Protein AF-A0A817XX12-F1 (afdb_monomer)

pLDDT: mean 76.86, std 22.79, range [30.56, 98.06]

Secondary structure (DSSP, 8-state):
-HHHHHHHHHHHHHHHHHHHHHHHHHHHHHHHHHHHHHHHHHHHHHHHHHHHHHHHHHHHHHHHHHHHHHHHHHHHHHHHHHHHHHHHHHHHHHHHHHHHHHHHHHHHHHHHHHHHHHHHHHHHHHHHHHHHHHHHHHHHHHHHHHHHHHHHHHHHHHHHHHHHHHHHHHHHHHHHHHHTTSS---HHHHHHHHHHHHHHHHHHHHHHHHTT-S--GGGTSTT------------------------------------------------

Foldseek 3Di:
DPPVVVVVVVVVVVVVVVVVVVVVVVVVVVVVVVVVVVVVVVVVVVVVVVVVVVVVVVVVVVVVVVVVVVVVVVVVVVVVVVVVVVVVVVVVVVVVVVVVVVVVVVVVVVVVVVVVVVVVVVVVVVVVVVVVVVVVVVVVVVVVVVVVVVVVVVVVVVLVVVLVVLVVVLVVLVVCLVVVPPDDDDPVVNVVSVVVSVVSVVVSVVSCVVVVNDDDVVVVPPPDDDDDDDDDDDDDDDDDDDDDDDDDDDDDDDDDDDDDDDDDDDDDDDD

Solvent-accessible surface area (backbone atoms only — not comparable to full-atom values): 16104 Å² total; per-residue (Å²): 122,69,63,66,56,51,52,52,51,49,49,51,52,50,52,50,53,49,49,52,51,51,52,52,50,50,51,51,54,49,50,53,51,50,51,54,52,48,53,50,51,50,50,52,49,52,53,49,51,52,52,53,50,51,51,51,52,51,49,53,52,52,52,51,51,51,54,52,51,54,52,51,49,54,51,48,52,54,50,49,52,54,49,50,54,50,52,50,51,52,49,53,52,50,53,53,50,52,54,51,49,53,54,48,53,54,50,49,54,51,49,54,52,51,48,52,52,48,54,53,49,52,55,49,49,54,54,48,51,53,51,49,52,52,54,48,52,52,49,50,53,51,50,51,51,48,52,52,51,51,50,52,51,48,50,53,50,51,52,51,50,50,49,51,51,50,51,51,52,42,53,50,48,50,47,48,55,65,64,64,63,62,89,85,78,61,75,69,60,56,48,54,54,49,51,52,47,49,50,46,49,52,49,47,49,51,52,27,55,75,71,66,61,65,86,58,73,73,73,73,62,74,80,77,84,78,94,80,90,80,89,87,80,89,84,82,89,79,89,80,86,82,89,88,87,78,93,77,89,81,86,88,80,86,88,86,82,85,87,86,85,83,89,84,79,96,78,85,93,87,132

Sequence (271 aa):
MGTRVNDLSSEFRRVSKMQVVQTTRQIILENVRLNNQMALIENDYNEFEAKNGNIREEKKSKSLEYSLLDERERMMAKKNRKTYQLIEKLTDECTANEQFIASLDEKLSSFDYTQQLIDELEQLNEKTEIRLSQALEENESLRSSITQGEQTRSQYGHDMNKAKRVIGNTVQALKHVIQGSSETLDASRKIDIRLNAFQNILQLLNVATQLGIGPKLNDLAAKNEIKTKSVGVQTSISNRNPTPYHLQTDSSTLPRQSSTVEKHYSSLLSA

Radius of gyration: 80.1 Å; Cα contacts (8 Å, |Δi|>4): 18; chains: 1; bounding box: 157×60×224 Å

Structure (mmCIF, N/CA/C/O backbone):
data_AF-A0A817XX12-F1
#
_entry.id   AF-A0A817XX12-F1
#
loop_
_atom_site.group_PDB
_atom_site.id
_atom_site.type_symbol
_atom_site.label_atom_id
_atom_site.label_alt_id
_atom_site.label_comp_id
_atom_site.label_asym_id
_atom_site.label_entity_id
_atom_site.label_seq_id
_atom_site.pdbx_PDB_ins_code
_atom_site.Cartn_x
_atom_site.Cartn_y
_atom_site.Cartn_z
_atom_site.occupancy
_atom_site.B_iso_or_equiv
_atom_site.auth_seq_id
_atom_site.auth_comp_id
_atom_site.auth_asym_id
_atom_site.auth_atom_id
_atom_site.pdbx_PDB_model_num
ATOM 1 N N . MET A 1 1 ? -81.534 -20.711 110.613 1.00 51.88 1 MET A N 1
ATOM 2 C CA . MET A 1 1 ? -81.477 -19.998 109.312 1.00 51.88 1 MET A CA 1
ATOM 3 C C . MET A 1 1 ? -80.138 -19.280 109.072 1.00 51.88 1 MET A C 1
ATOM 5 O O . MET A 1 1 ? -79.749 -19.192 107.920 1.00 51.88 1 MET A O 1
ATOM 9 N N . GLY A 1 2 ? -79.398 -18.821 110.097 1.00 62.03 2 GLY A N 1
ATOM 10 C CA . GLY A 1 2 ? -78.139 -18.068 109.905 1.00 62.03 2 GLY A CA 1
ATOM 11 C C . GLY A 1 2 ? -76.886 -18.866 109.493 1.00 62.03 2 GLY A C 1
ATOM 12 O O . GLY A 1 2 ? -76.015 -18.308 108.837 1.00 62.03 2 GLY A O 1
ATOM 13 N N . THR A 1 3 ? -76.789 -20.163 109.807 1.00 66.50 3 THR A N 1
ATOM 14 C CA . THR A 1 3 ? -75.601 -20.986 109.481 1.00 66.50 3 THR A CA 1
ATOM 15 C C . THR A 1 3 ? -75.479 -21.275 107.984 1.00 66.50 3 THR A C 1
ATOM 17 O O . THR A 1 3 ? -74.441 -21.007 107.396 1.00 66.50 3 THR A O 1
ATOM 20 N N . ARG A 1 4 ? -76.583 -21.666 107.332 1.00 69.81 4 ARG A N 1
ATOM 21 C CA . ARG A 1 4 ? -76.640 -21.901 105.875 1.00 69.81 4 ARG A CA 1
ATOM 22 C C . ARG A 1 4 ? -76.254 -20.680 105.031 1.00 69.81 4 ARG A C 1
ATOM 24 O O . ARG A 1 4 ? -75.627 -20.839 103.993 1.00 69.81 4 ARG A O 1
ATOM 31 N N . VAL A 1 5 ? -76.632 -19.471 105.454 1.00 75.06 5 VAL A N 1
ATOM 32 C CA . VAL A 1 5 ? -76.307 -18.223 104.731 1.00 75.06 5 VAL A CA 1
ATOM 33 C C . VAL A 1 5 ? -74.828 -17.855 104.893 1.00 75.06 5 VAL A C 1
ATOM 35 O O . VAL A 1 5 ? -74.212 -17.340 103.958 1.00 75.06 5 VAL A O 1
ATOM 38 N N . ASN A 1 6 ? -74.245 -18.153 106.056 1.00 77.56 6 ASN A N 1
ATOM 39 C CA . ASN A 1 6 ? -72.822 -17.954 106.314 1.00 77.56 6 ASN A CA 1
ATOM 40 C C . ASN A 1 6 ? -71.963 -18.967 105.535 1.00 77.56 6 ASN A C 1
ATOM 42 O O . ASN A 1 6 ? -70.969 -18.578 104.924 1.00 77.56 6 ASN A O 1
ATOM 46 N N . ASP A 1 7 ? -72.400 -20.228 105.462 1.00 79.50 7 ASP A N 1
ATOM 47 C CA . ASP A 1 7 ? -71.756 -21.273 104.657 1.00 79.50 7 ASP A CA 1
ATOM 48 C C . ASP A 1 7 ? -71.779 -20.910 103.167 1.00 79.50 7 ASP A C 1
ATOM 50 O O . ASP A 1 7 ? -70.729 -20.920 102.522 1.00 79.50 7 ASP A O 1
ATOM 54 N N . LEU A 1 8 ? -72.938 -20.477 102.646 1.00 82.75 8 LEU A N 1
ATOM 55 C CA . LEU A 1 8 ? -73.087 -20.010 101.264 1.00 82.75 8 LEU A CA 1
ATOM 56 C C . LEU A 1 8 ? -72.206 -18.783 100.980 1.00 82.75 8 LEU A C 1
ATOM 58 O O . LEU A 1 8 ? -71.545 -18.717 99.949 1.00 82.75 8 LEU A O 1
ATOM 62 N N . SER A 1 9 ? -72.144 -17.823 101.908 1.00 85.75 9 SER A N 1
ATOM 63 C CA . SER A 1 9 ? -71.266 -16.650 101.782 1.00 85.75 9 SER A CA 1
ATOM 64 C C . SER A 1 9 ? -69.784 -17.030 101.803 1.00 85.75 9 SER A C 1
ATOM 66 O O . SER A 1 9 ? -68.976 -16.392 101.125 1.00 85.75 9 SER A O 1
ATOM 68 N N . SER A 1 10 ? -69.406 -18.064 102.560 1.00 84.12 10 SER A N 1
ATOM 69 C CA . SER A 1 10 ? -68.034 -18.578 102.592 1.00 84.12 10 SER A CA 1
ATOM 70 C C . SER A 1 10 ? -67.655 -19.276 101.279 1.00 84.12 10 SER A C 1
ATOM 72 O O . SER A 1 10 ? -66.574 -19.024 100.748 1.00 84.12 10 SER A O 1
ATOM 74 N N . GLU A 1 11 ? -68.576 -20.059 100.710 1.00 84.50 11 GLU A N 1
ATOM 75 C CA . GLU A 1 11 ? -68.465 -20.697 99.394 1.00 84.50 11 GLU A CA 1
ATOM 76 C C . GLU A 1 11 ? -68.338 -19.640 98.292 1.00 84.50 11 GLU A C 1
ATOM 78 O O . GLU A 1 11 ? -67.377 -19.666 97.528 1.00 84.50 11 GLU A O 1
ATOM 83 N N . PHE A 1 12 ? -69.202 -18.619 98.281 1.00 87.00 12 PHE A N 1
ATOM 84 C CA . PHE A 1 12 ? -69.107 -17.509 97.328 1.00 87.00 12 PHE A CA 1
ATOM 85 C C . PHE A 1 12 ? -67.785 -16.746 97.443 1.00 87.00 12 PHE A C 1
ATOM 87 O O . PHE A 1 12 ? -67.163 -16.445 96.425 1.00 87.00 12 PHE A O 1
ATOM 94 N N . ARG A 1 13 ? -67.306 -16.455 98.661 1.00 86.25 13 ARG A N 1
ATOM 95 C CA . ARG A 1 13 ? -65.993 -15.815 98.860 1.00 86.25 13 ARG A CA 1
ATOM 96 C C . ARG A 1 13 ? -64.853 -16.696 98.362 1.00 86.25 13 ARG A C 1
ATOM 98 O O . ARG A 1 13 ? -63.913 -16.185 97.757 1.00 86.25 13 ARG A O 1
ATOM 105 N N . ARG A 1 14 ? -64.929 -18.005 98.599 1.00 88.19 14 ARG A N 1
ATOM 106 C CA . ARG A 1 14 ? -63.926 -18.977 98.158 1.00 88.19 14 ARG A CA 1
ATOM 107 C C . ARG A 1 14 ? -63.906 -19.100 96.635 1.00 88.19 14 ARG A C 1
ATOM 109 O O . ARG A 1 14 ? -62.832 -18.981 96.053 1.00 88.19 14 ARG A O 1
ATOM 116 N N . VAL A 1 15 ? -65.063 -19.273 95.998 1.00 87.44 15 VAL A N 1
ATOM 117 C CA . VAL A 1 15 ? -65.208 -19.361 94.537 1.00 87.44 15 VAL A CA 1
ATOM 118 C C . VAL A 1 15 ? -64.794 -18.051 93.875 1.00 87.44 15 VAL A C 1
ATOM 120 O O . VAL A 1 15 ? -63.995 -18.078 92.947 1.00 87.44 15 VAL A O 1
ATOM 123 N N . SER A 1 16 ? -65.233 -16.901 94.396 1.00 90.81 16 SER A N 1
ATOM 124 C CA . SER A 1 16 ? -64.843 -15.585 93.877 1.00 90.81 16 SER A CA 1
ATOM 125 C C . SER A 1 16 ? -63.331 -15.365 93.971 1.00 90.81 16 SER A C 1
ATOM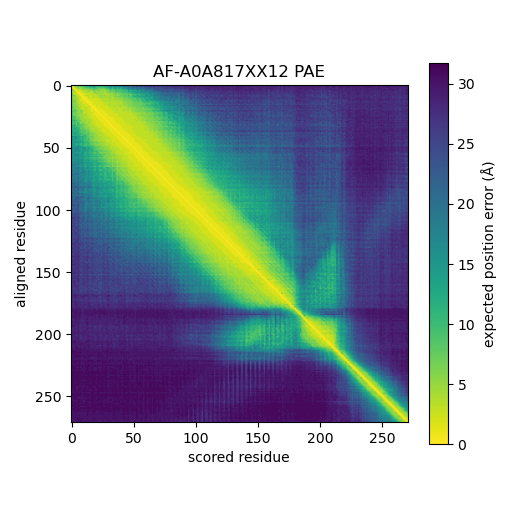 127 O O . SER A 1 16 ? -62.697 -15.012 92.979 1.00 90.81 16 SER A O 1
ATOM 129 N N . LYS A 1 17 ? -62.716 -15.663 95.124 1.00 91.00 17 LYS A N 1
ATOM 130 C CA . LYS A 1 17 ? -61.259 -15.568 95.295 1.00 91.00 17 LYS A CA 1
ATOM 131 C C . LYS A 1 17 ? -60.517 -16.518 94.352 1.00 91.00 17 LYS A C 1
ATOM 133 O O . LYS A 1 17 ? -59.511 -16.125 93.771 1.00 91.00 17 LYS A O 1
ATOM 138 N N . MET A 1 18 ? -61.014 -17.740 94.169 1.00 92.44 18 MET A N 1
ATOM 139 C CA . MET A 1 18 ? -60.419 -18.723 93.261 1.00 92.44 18 MET A CA 1
ATOM 140 C C . MET A 1 18 ? -60.537 -18.291 91.793 1.00 92.44 18 MET A C 1
ATOM 142 O O . MET A 1 18 ? -59.567 -18.401 91.050 1.00 92.44 18 MET A O 1
ATOM 146 N N . GLN A 1 19 ? -61.683 -17.738 91.395 1.00 92.62 19 GLN A N 1
ATOM 147 C CA . GLN A 1 19 ? -61.931 -17.241 90.045 1.00 92.62 19 GLN A CA 1
ATOM 148 C C . GLN A 1 19 ? -61.080 -16.007 89.737 1.00 92.62 19 GLN A C 1
ATOM 150 O O . GLN A 1 19 ? -60.470 -15.950 88.676 1.00 92.62 19 GLN A O 1
ATOM 155 N N . VAL A 1 20 ? -60.954 -15.062 90.677 1.00 92.00 20 VAL A N 1
ATOM 156 C CA . VAL A 1 20 ? -60.035 -13.921 90.536 1.00 92.00 20 VAL A CA 1
ATOM 157 C C . VAL A 1 20 ? -58.602 -14.419 90.359 1.00 92.00 20 VAL A C 1
ATOM 159 O O . VAL A 1 20 ? -57.944 -14.021 89.407 1.00 92.00 20 VAL A O 1
ATOM 162 N N . VAL A 1 21 ? -58.135 -15.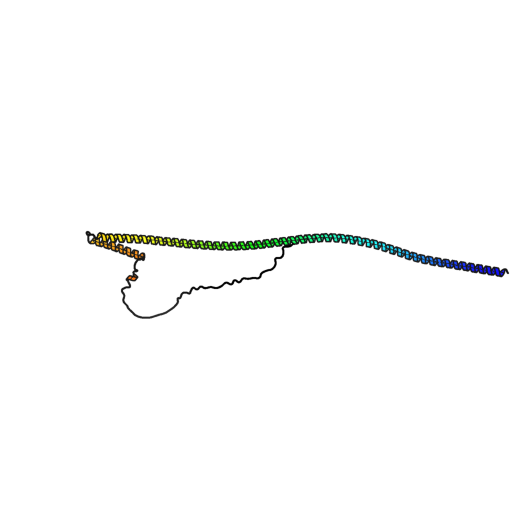350 91.199 1.00 93.69 21 VAL A N 1
ATOM 163 C CA . VAL A 1 21 ? -56.784 -15.926 91.072 1.00 93.69 21 VAL A CA 1
ATOM 164 C C . VAL A 1 21 ? -56.591 -16.631 89.725 1.00 93.69 21 VAL A C 1
ATOM 166 O O . VAL A 1 21 ? -55.547 -16.463 89.097 1.00 93.69 21 VAL A O 1
ATOM 169 N N . GLN A 1 22 ? -57.581 -17.394 89.258 1.00 93.31 22 GLN A N 1
ATOM 170 C CA . GLN A 1 22 ? -57.513 -18.103 87.981 1.00 93.31 22 GLN A CA 1
ATOM 171 C C . GLN A 1 22 ? -57.460 -17.132 86.795 1.00 93.31 22 GLN A C 1
ATOM 173 O O . GLN A 1 22 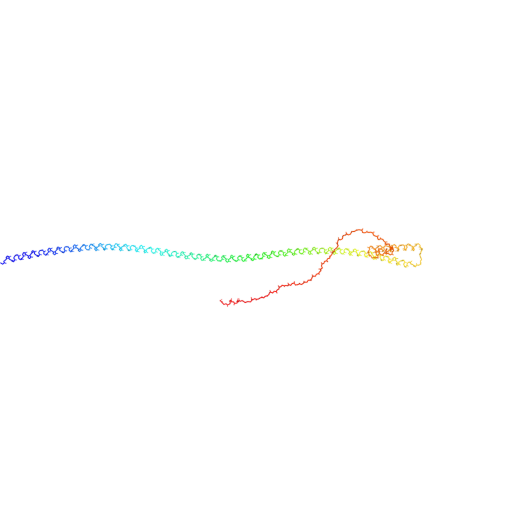? -56.581 -17.270 85.944 1.00 93.31 22 GLN A O 1
ATOM 178 N N . THR A 1 23 ? -58.326 -16.117 86.774 1.00 94.44 23 THR A N 1
ATOM 179 C CA . THR A 1 23 ? -58.331 -15.074 85.741 1.00 94.44 23 THR A CA 1
ATOM 180 C C . THR A 1 23 ? -57.034 -14.270 85.763 1.00 94.44 23 THR A C 1
ATOM 182 O O . THR A 1 23 ? -56.415 -14.086 84.720 1.00 94.44 23 THR A O 1
ATOM 185 N N . THR A 1 24 ? -56.552 -13.848 86.937 1.00 93.94 24 THR A N 1
ATOM 186 C CA . THR A 1 24 ? -55.273 -13.132 87.063 1.00 93.94 24 THR A CA 1
ATOM 187 C C . THR A 1 24 ? -54.109 -13.986 86.568 1.00 93.94 24 THR A C 1
ATOM 189 O O . THR A 1 24 ? -53.266 -13.494 85.823 1.00 93.94 24 THR A O 1
ATOM 192 N N . ARG A 1 25 ? -54.072 -15.279 86.914 1.00 95.44 25 ARG A N 1
ATOM 193 C CA . ARG A 1 25 ? -53.046 -16.202 86.411 1.00 95.44 25 ARG A CA 1
ATOM 194 C C . ARG A 1 25 ? -53.098 -16.319 84.889 1.00 95.44 25 ARG A C 1
ATOM 196 O O . ARG A 1 25 ? -52.049 -16.297 84.253 1.00 95.44 25 ARG A O 1
ATOM 203 N N . GLN A 1 26 ? -54.291 -16.436 84.313 1.00 95.38 26 GLN A N 1
ATOM 204 C CA . GLN A 1 26 ? -54.468 -16.528 82.867 1.00 95.38 26 GLN A CA 1
ATOM 205 C C . GLN A 1 26 ? -54.015 -15.244 82.162 1.00 95.38 26 GLN A C 1
ATOM 207 O O . GLN A 1 26 ? -53.265 -15.333 81.197 1.00 95.38 26 GLN A O 1
ATOM 212 N N . ILE A 1 27 ? -54.360 -14.071 82.701 1.00 95.38 27 ILE A N 1
ATOM 213 C CA . ILE A 1 27 ? -53.897 -12.770 82.195 1.00 95.38 27 ILE A CA 1
ATOM 214 C C . ILE A 1 27 ? -52.369 -12.671 82.254 1.00 95.38 27 ILE A C 1
ATOM 216 O O . ILE A 1 27 ? -51.750 -12.199 81.305 1.00 95.38 27 ILE A O 1
ATOM 220 N N . ILE A 1 28 ? -51.731 -13.119 83.340 1.00 95.25 28 ILE A N 1
ATOM 221 C CA . ILE A 1 28 ? -50.263 -13.112 83.445 1.00 95.25 28 ILE A CA 1
ATOM 222 C C . ILE A 1 28 ? -49.648 -14.022 82.378 1.00 95.25 28 ILE A C 1
ATOM 224 O O . ILE A 1 28 ? -48.737 -13.600 81.673 1.00 95.25 28 ILE A O 1
ATOM 228 N N . LEU A 1 29 ? -50.151 -15.250 82.227 1.00 96.06 29 LEU A N 1
ATOM 229 C CA . LEU A 1 29 ? -49.648 -16.191 81.222 1.00 96.06 29 LEU A CA 1
ATOM 230 C C . LEU A 1 29 ? -49.845 -15.670 79.796 1.00 96.06 29 LEU A C 1
ATOM 232 O O . LEU A 1 29 ? -48.959 -15.824 78.958 1.00 96.06 29 LEU A O 1
ATOM 236 N N . GLU A 1 30 ? -50.981 -15.034 79.522 1.00 96.06 30 GLU A N 1
ATOM 237 C CA . GLU A 1 30 ? -51.257 -14.422 78.228 1.00 96.06 30 GLU A CA 1
ATOM 238 C C . GLU A 1 30 ? -50.328 -13.237 77.955 1.00 96.06 30 GLU A C 1
ATOM 240 O O . GLU A 1 30 ? -49.752 -13.172 76.874 1.00 96.06 30 GLU A O 1
ATOM 245 N N . ASN A 1 31 ? -50.087 -12.364 78.937 1.00 96.44 31 ASN A N 1
ATOM 246 C CA . ASN A 1 31 ? -49.111 -11.280 78.803 1.00 96.44 31 ASN A CA 1
ATOM 247 C C . ASN A 1 31 ? -47.691 -11.809 78.576 1.00 96.44 31 ASN A C 1
ATOM 249 O O . ASN A 1 31 ? -46.968 -11.280 77.739 1.00 96.44 31 ASN A O 1
ATOM 253 N N . VAL A 1 32 ? -47.296 -12.887 79.261 1.00 96.38 32 VAL A N 1
ATOM 254 C CA . VAL A 1 32 ? -46.006 -13.550 79.008 1.00 96.38 32 VAL A CA 1
ATOM 255 C C . VAL A 1 32 ? -45.952 -14.097 77.578 1.00 96.38 32 VAL A C 1
ATOM 257 O O . VAL A 1 32 ? -44.956 -13.899 76.884 1.00 96.38 32 VAL A O 1
ATOM 260 N N . ARG A 1 33 ? -47.028 -14.732 77.094 1.00 96.81 33 ARG A N 1
ATOM 261 C CA . ARG A 1 33 ? -47.121 -15.222 75.710 1.00 96.81 33 ARG A CA 1
ATOM 262 C C . ARG A 1 33 ? -47.013 -14.080 74.697 1.00 96.81 33 ARG A C 1
ATOM 264 O O . ARG A 1 33 ? -46.282 -14.221 73.721 1.00 96.81 33 ARG A O 1
ATOM 271 N N . LEU A 1 34 ? -47.723 -12.976 74.921 1.00 96.31 34 LEU A N 1
ATOM 272 C CA . LEU A 1 34 ? -47.700 -11.800 74.050 1.00 96.31 34 LEU A CA 1
ATOM 273 C C . LEU A 1 34 ? -46.318 -11.145 74.033 1.00 96.31 34 LEU A C 1
ATOM 275 O O . LEU A 1 34 ? -45.815 -10.857 72.954 1.00 96.31 34 LEU A O 1
ATOM 279 N N . ASN A 1 35 ? -45.664 -10.998 75.187 1.00 96.12 35 ASN A N 1
ATOM 280 C CA . ASN A 1 35 ? -44.299 -10.476 75.259 1.00 96.12 35 ASN A CA 1
ATOM 281 C C . ASN A 1 35 ? -43.307 -11.361 74.499 1.00 96.12 35 ASN A C 1
ATOM 283 O O . ASN A 1 35 ? -42.481 -10.844 73.754 1.00 96.12 35 ASN A O 1
ATOM 287 N N . ASN A 1 36 ? -43.421 -12.687 74.616 1.00 96.06 36 ASN A N 1
ATOM 288 C CA . ASN A 1 36 ? -42.573 -13.605 73.854 1.00 96.06 36 ASN A CA 1
ATOM 289 C C . ASN A 1 36 ? -42.821 -13.494 72.342 1.00 96.06 36 ASN A C 1
ATOM 291 O O . ASN A 1 36 ? -41.874 -13.526 71.562 1.00 96.06 36 ASN A O 1
ATOM 295 N N . GLN A 1 37 ? -44.081 -13.348 71.914 1.00 96.31 37 GLN A N 1
ATOM 296 C CA . GLN A 1 37 ? -44.403 -13.123 70.500 1.00 96.31 37 GLN A CA 1
ATOM 297 C C . GLN A 1 37 ? -43.872 -11.780 69.999 1.00 96.31 37 GLN A C 1
ATOM 299 O O . GLN A 1 37 ? -43.341 -11.713 68.896 1.00 96.31 37 GLN A O 1
ATOM 304 N N . MET A 1 38 ? -43.976 -10.728 70.807 1.00 96.50 38 MET A N 1
ATOM 305 C CA . MET A 1 38 ? -43.477 -9.403 70.456 1.00 96.50 38 MET A CA 1
ATOM 306 C C . MET A 1 38 ? -41.951 -9.395 70.337 1.00 96.50 38 MET A C 1
ATOM 308 O O . MET A 1 38 ? -41.438 -8.838 69.376 1.00 96.50 38 MET A O 1
ATOM 312 N N . ALA A 1 39 ? -41.242 -10.103 71.222 1.00 96.06 39 ALA A N 1
ATOM 313 C CA . ALA A 1 39 ? -39.794 -10.282 71.127 1.00 96.06 39 ALA A CA 1
ATOM 314 C C . ALA A 1 39 ? -39.369 -11.045 69.856 1.00 96.06 39 ALA A C 1
ATOM 316 O O . ALA A 1 39 ? -38.363 -10.701 69.242 1.00 96.06 39 ALA A O 1
ATOM 317 N N . LEU A 1 40 ? -40.137 -12.059 69.431 1.00 96.88 40 LEU A N 1
ATOM 318 C CA . LEU A 1 40 ? -39.886 -12.758 68.162 1.00 96.88 40 LEU A CA 1
ATOM 319 C C . LEU A 1 40 ? -40.090 -11.832 66.958 1.00 96.88 40 LEU A C 1
ATOM 321 O O . LEU A 1 40 ? -39.230 -11.773 66.087 1.00 96.88 40 LEU A O 1
ATOM 325 N N . ILE A 1 41 ? -41.187 -11.070 66.938 1.00 96.25 41 ILE A N 1
ATOM 326 C CA . ILE A 1 41 ? -41.472 -10.103 65.867 1.00 96.25 41 ILE A CA 1
ATOM 327 C C . ILE A 1 41 ? -40.405 -9.004 65.821 1.00 96.25 41 ILE A C 1
ATOM 329 O O . ILE A 1 41 ? -39.987 -8.603 64.740 1.00 96.25 41 ILE A O 1
ATOM 333 N N . GLU A 1 42 ? -39.950 -8.519 66.976 1.00 96.56 42 GLU A N 1
ATOM 334 C CA . GLU A 1 42 ? -3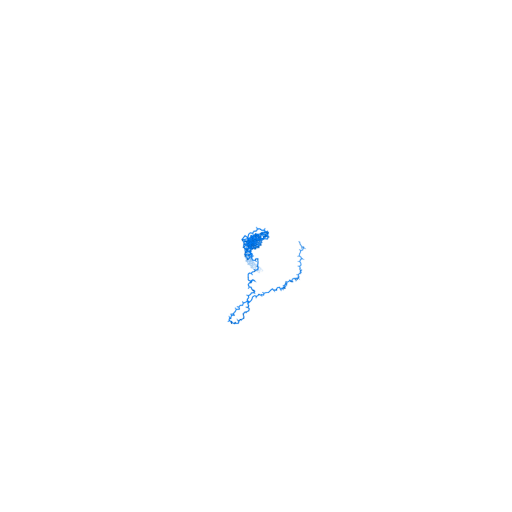8.870 -7.535 67.068 1.00 96.56 42 GLU A CA 1
ATOM 335 C C . GLU A 1 42 ? -37.558 -8.096 66.503 1.00 96.56 42 GLU A C 1
ATOM 337 O O . GLU A 1 42 ? -36.871 -7.413 65.745 1.00 96.56 42 GLU A O 1
ATOM 342 N N . ASN A 1 43 ? -37.238 -9.359 66.795 1.00 96.31 43 ASN A N 1
ATOM 343 C CA . ASN A 1 43 ? -36.069 -10.020 66.222 1.00 96.31 43 ASN A CA 1
ATOM 344 C C . ASN A 1 43 ? -36.172 -10.161 64.692 1.00 96.31 43 ASN A C 1
ATOM 346 O O . ASN A 1 43 ? -35.225 -9.819 63.984 1.00 96.31 43 ASN A O 1
ATOM 350 N N . ASP A 1 44 ? -37.329 -10.587 64.176 1.00 96.88 44 ASP A N 1
ATOM 351 C CA . ASP A 1 44 ? -37.583 -10.687 62.732 1.00 96.88 44 ASP A CA 1
ATOM 352 C C . ASP A 1 44 ? -37.499 -9.312 62.046 1.00 96.88 44 ASP A C 1
ATOM 354 O O . ASP A 1 44 ? -36.944 -9.183 60.950 1.00 96.88 44 ASP A O 1
ATOM 358 N N . TYR A 1 45 ? -38.016 -8.264 62.696 1.00 97.06 45 TYR A N 1
ATOM 359 C CA . TYR A 1 45 ? -37.937 -6.888 62.208 1.00 97.06 45 TYR A CA 1
ATOM 360 C C . TYR A 1 45 ? -36.487 -6.395 62.143 1.00 97.06 45 TYR A C 1
ATOM 362 O O . TYR A 1 45 ? -36.077 -5.848 61.119 1.00 97.06 45 TYR A O 1
ATOM 370 N N . ASN A 1 46 ? -35.691 -6.645 63.185 1.00 96.38 46 ASN A N 1
ATOM 371 C CA . ASN A 1 46 ? -34.279 -6.267 63.223 1.00 96.38 46 ASN A CA 1
ATOM 372 C C . ASN A 1 46 ? -33.464 -7.004 62.146 1.00 96.38 46 ASN A C 1
ATOM 374 O O . ASN A 1 46 ? -32.630 -6.397 61.471 1.00 96.38 46 ASN A O 1
ATOM 378 N N . GLU A 1 47 ? -33.723 -8.298 61.929 1.00 96.62 47 GLU A N 1
ATOM 379 C CA . GLU A 1 47 ? -33.087 -9.057 60.847 1.00 96.62 47 GLU A CA 1
ATOM 380 C C . GLU A 1 47 ? -33.489 -8.507 59.470 1.00 96.62 47 GLU A C 1
ATOM 382 O O . GLU A 1 47 ? -32.647 -8.362 58.576 1.00 96.62 47 GLU A O 1
ATOM 387 N N . PHE A 1 48 ? -34.768 -8.170 59.288 1.00 97.00 48 PHE A N 1
ATOM 388 C CA . PHE A 1 48 ? -35.255 -7.561 58.056 1.00 97.00 48 PHE A CA 1
ATOM 389 C C . PHE A 1 48 ? -34.608 -6.196 57.802 1.00 97.00 48 PHE A C 1
ATOM 391 O O . PHE A 1 48 ? -34.169 -5.933 56.681 1.00 97.00 48 PHE A O 1
ATOM 398 N N . GLU A 1 49 ? -34.496 -5.342 58.820 1.00 96.94 49 GLU A N 1
ATOM 399 C CA . GLU A 1 49 ? -33.842 -4.038 58.716 1.00 96.94 49 GLU A CA 1
ATOM 400 C C . GLU A 1 49 ? -32.362 -4.184 58.339 1.00 96.94 49 GLU A C 1
ATOM 402 O O . GLU A 1 49 ? -31.902 -3.526 57.400 1.00 96.94 49 GLU A O 1
ATOM 407 N N . ALA A 1 50 ? -31.643 -5.115 58.974 1.00 96.62 50 ALA A N 1
ATOM 408 C CA . ALA A 1 50 ? -30.253 -5.419 58.643 1.00 96.62 50 ALA A CA 1
ATOM 409 C C . ALA A 1 50 ? -30.097 -5.904 57.190 1.00 96.62 50 ALA A C 1
ATOM 411 O O . ALA A 1 50 ? -29.248 -5.400 56.448 1.00 96.62 50 ALA A O 1
ATOM 412 N N . LYS A 1 51 ? -30.957 -6.827 56.733 1.00 96.88 51 LYS A N 1
ATOM 413 C CA . LYS A 1 51 ? -30.973 -7.287 55.331 1.00 96.88 51 LYS A CA 1
ATOM 414 C C . LYS A 1 51 ? -31.241 -6.137 54.364 1.00 96.88 51 LYS A C 1
ATOM 416 O O . LYS A 1 51 ? -30.581 -6.031 53.332 1.00 96.88 51 LYS A O 1
ATOM 421 N N . ASN A 1 52 ? -32.183 -5.259 54.690 1.00 96.81 52 ASN A N 1
ATOM 422 C CA . ASN A 1 52 ? -32.531 -4.118 53.850 1.00 96.81 52 ASN A CA 1
ATOM 423 C C . ASN A 1 52 ? -31.386 -3.087 53.792 1.00 96.81 52 ASN A C 1
ATOM 425 O O . ASN A 1 52 ? -31.130 -2.501 52.738 1.00 96.81 52 ASN A O 1
ATOM 429 N N . GLY A 1 53 ? -30.659 -2.909 54.901 1.00 96.88 53 GLY A N 1
ATOM 430 C CA . GLY A 1 53 ? -29.409 -2.149 54.962 1.00 96.88 53 GLY A CA 1
ATOM 431 C C . GLY A 1 53 ? -28.358 -2.698 53.996 1.00 96.88 53 GLY A C 1
ATOM 432 O O . GLY A 1 53 ? -27.906 -1.969 53.111 1.00 96.88 53 GLY A O 1
ATOM 433 N N . ASN A 1 54 ? -28.070 -3.999 54.079 1.00 97.06 54 ASN A N 1
ATOM 434 C CA . ASN A 1 54 ? -27.113 -4.673 53.194 1.00 97.06 54 ASN A CA 1
ATOM 435 C C . ASN A 1 54 ? -27.499 -4.539 51.713 1.00 97.06 54 ASN A C 1
ATOM 437 O O . ASN A 1 54 ? -26.662 -4.198 50.881 1.00 97.06 54 ASN A O 1
ATOM 441 N N . ILE A 1 55 ? -28.780 -4.723 51.375 1.00 97.56 55 ILE A N 1
ATOM 442 C CA . ILE A 1 55 ? -29.273 -4.574 49.995 1.00 97.56 55 ILE A CA 1
ATOM 443 C C . ILE A 1 55 ? -29.077 -3.138 49.488 1.00 97.56 55 ILE A C 1
ATOM 445 O O . ILE A 1 55 ? -28.729 -2.925 48.324 1.00 97.56 55 ILE A O 1
ATOM 449 N N . ARG A 1 56 ? -29.291 -2.122 50.336 1.00 97.50 56 ARG A N 1
ATOM 450 C CA . ARG A 1 56 ? -29.058 -0.720 49.956 1.00 97.50 56 ARG A CA 1
ATOM 451 C C . ARG A 1 56 ? -27.583 -0.441 49.696 1.00 97.50 56 ARG A C 1
ATOM 453 O O . ARG A 1 56 ? -27.279 0.285 48.750 1.00 97.50 56 ARG A O 1
ATOM 460 N N . GLU A 1 57 ? -26.686 -0.983 50.509 1.00 97.12 57 GLU A N 1
ATOM 461 C CA . GLU A 1 57 ? -25.242 -0.845 50.303 1.00 97.12 57 GLU A CA 1
ATOM 462 C C . GLU A 1 57 ? -24.781 -1.564 49.037 1.00 97.12 57 GLU A C 1
ATOM 464 O O . GLU A 1 57 ? -24.100 -0.960 48.207 1.00 97.12 57 GLU A O 1
ATOM 469 N N . GLU A 1 58 ? -25.240 -2.796 48.818 1.00 97.56 58 GLU A N 1
ATOM 470 C CA . GLU A 1 58 ? -24.948 -3.556 47.604 1.00 97.56 58 GLU A CA 1
ATOM 471 C C . GLU A 1 58 ? -25.454 -2.820 46.356 1.00 97.56 58 GLU A C 1
ATOM 473 O O . GLU A 1 58 ? -24.735 -2.689 45.365 1.00 97.56 58 GLU A O 1
ATOM 478 N N . LYS A 1 59 ? -26.664 -2.249 46.413 1.00 97.19 59 LYS A N 1
ATOM 479 C CA . LYS A 1 59 ? -27.213 -1.436 45.323 1.00 97.19 59 LYS A CA 1
ATOM 480 C C . LYS A 1 59 ? -26.357 -0.202 45.043 1.00 97.19 59 LYS A C 1
ATOM 482 O O . LYS A 1 59 ? -26.132 0.118 43.878 1.00 97.19 59 LYS A O 1
ATOM 487 N N . LYS A 1 60 ? -25.883 0.498 46.080 1.00 97.38 60 LYS A N 1
ATOM 488 C CA . LYS A 1 60 ? -24.980 1.651 45.913 1.00 97.38 60 LYS A CA 1
ATOM 489 C C . LYS A 1 60 ? -23.652 1.225 45.288 1.00 97.38 60 LYS A C 1
ATOM 491 O O . LYS A 1 60 ? -23.190 1.889 44.365 1.00 97.38 60 LYS A O 1
ATOM 496 N N . SER A 1 61 ? -23.082 0.113 45.750 1.00 97.50 61 SER A N 1
ATOM 497 C CA . SER A 1 61 ? -21.836 -0.446 45.221 1.00 97.50 61 SER A CA 1
ATOM 498 C C . SER A 1 61 ? -21.968 -0.812 43.738 1.00 97.50 61 SER A C 1
ATOM 500 O O . SER A 1 61 ? -21.222 -0.289 42.912 1.00 97.50 61 SER A O 1
ATOM 502 N N . LYS A 1 62 ? -22.996 -1.586 43.370 1.00 96.56 62 LYS A N 1
ATOM 503 C CA . LYS A 1 62 ? -23.276 -1.948 41.970 1.00 96.56 62 LYS A CA 1
ATOM 504 C C . LYS A 1 62 ? -23.578 -0.733 41.097 1.00 96.56 62 LYS A C 1
ATOM 506 O O . LYS A 1 62 ? -23.138 -0.666 39.957 1.00 96.56 62 LYS A O 1
ATOM 511 N N . SER A 1 63 ? -24.303 0.257 41.620 1.00 97.69 63 SER A N 1
ATOM 512 C CA . SER A 1 63 ? -24.570 1.500 40.885 1.00 97.69 63 SER A CA 1
ATOM 513 C C . SER A 1 63 ? -23.286 2.263 40.554 1.00 97.69 63 SER A C 1
ATOM 515 O O . SER A 1 63 ? -23.196 2.854 39.479 1.00 97.69 63 SER A O 1
ATOM 517 N N . LEU A 1 64 ? -22.309 2.269 41.464 1.00 97.50 64 LEU A N 1
ATOM 518 C CA . LEU A 1 64 ? -21.006 2.877 41.215 1.00 97.50 64 LEU A CA 1
ATOM 519 C C . LEU A 1 64 ? -20.218 2.081 40.169 1.00 97.50 64 LEU A C 1
ATOM 521 O O . LEU A 1 64 ? -19.645 2.676 39.260 1.00 97.50 64 LEU A O 1
ATOM 525 N N . GLU A 1 65 ? -20.229 0.751 40.266 1.00 97.75 65 GLU A N 1
ATOM 526 C CA . GLU A 1 65 ? -19.581 -0.135 39.296 1.00 97.75 65 GLU A CA 1
ATOM 527 C C . GLU A 1 65 ? -20.122 0.082 37.877 1.00 97.75 65 GLU A C 1
ATOM 529 O O . GLU A 1 65 ? -19.336 0.299 36.954 1.00 97.75 65 GLU A O 1
ATOM 534 N N . TYR A 1 66 ? -21.448 0.136 37.707 1.00 97.94 66 TYR A N 1
ATOM 535 C CA . TYR A 1 66 ? -22.062 0.436 36.411 1.00 97.94 66 TYR A CA 1
ATOM 536 C C . TYR A 1 66 ? -21.653 1.810 35.879 1.00 97.94 66 TYR A C 1
ATOM 538 O O . TYR A 1 66 ? -21.300 1.932 34.711 1.00 97.94 66 TYR A O 1
ATOM 546 N N . SER A 1 67 ? -21.614 2.838 36.732 1.00 97.81 67 SER A N 1
ATOM 547 C CA . SER A 1 67 ? -21.179 4.173 36.307 1.00 97.81 67 SER A CA 1
ATOM 548 C C . SER A 1 67 ? -19.721 4.198 35.835 1.00 97.81 67 SER A C 1
ATOM 550 O O . SER A 1 67 ? -19.394 4.934 34.904 1.00 97.81 67 SER A O 1
ATOM 552 N N . LEU A 1 68 ? -18.835 3.434 36.479 1.00 97.62 68 LEU A N 1
ATOM 553 C CA . LEU A 1 68 ? -17.434 3.322 36.068 1.00 97.62 68 LEU A CA 1
ATOM 554 C C . LEU A 1 68 ? -17.294 2.540 34.758 1.00 97.62 68 LEU A C 1
ATOM 556 O O . LEU A 1 68 ? -16.469 2.897 33.913 1.00 97.62 68 LEU A O 1
ATOM 560 N N . LEU A 1 69 ? -18.098 1.490 34.585 1.00 97.94 69 LEU A N 1
ATOM 561 C CA . LEU A 1 69 ? -18.116 0.684 33.370 1.00 97.94 69 LEU A CA 1
ATOM 562 C C . LEU A 1 69 ? -18.594 1.506 32.165 1.00 97.94 69 LEU A C 1
ATOM 564 O O . LEU A 1 69 ? -17.918 1.503 31.137 1.00 97.94 69 LEU A O 1
ATOM 568 N N . ASP A 1 70 ? -19.667 2.281 32.326 1.00 97.44 70 ASP A N 1
ATOM 569 C CA . ASP A 1 70 ? -20.194 3.186 31.298 1.00 97.44 70 ASP A CA 1
ATOM 570 C C . ASP A 1 70 ? -19.147 4.217 30.856 1.00 97.44 70 ASP A C 1
ATOM 572 O O . ASP A 1 70 ? -18.960 4.469 29.662 1.00 97.44 70 ASP A O 1
ATOM 576 N N . GLU A 1 71 ? -18.426 4.822 31.804 1.00 97.75 71 GLU A N 1
ATOM 577 C CA . GLU A 1 71 ? -17.393 5.803 31.463 1.00 97.75 71 GLU A CA 1
ATOM 578 C C . GLU A 1 71 ? -16.210 5.144 30.744 1.00 97.75 71 GLU A C 1
ATOM 580 O O . GLU A 1 71 ? -15.693 5.678 29.756 1.00 97.75 71 GLU A O 1
ATOM 585 N N . ARG A 1 72 ? -15.815 3.939 31.170 1.00 97.44 72 ARG A N 1
ATOM 586 C CA . ARG A 1 72 ? -14.789 3.155 30.477 1.00 97.44 72 ARG A CA 1
ATOM 587 C C . ARG A 1 72 ? -15.216 2.816 29.051 1.00 97.44 72 ARG A C 1
ATOM 589 O O . ARG A 1 72 ? -14.402 2.958 28.137 1.00 97.44 72 ARG A O 1
ATOM 596 N N . GLU A 1 73 ? -16.461 2.400 28.844 1.00 97.25 73 GLU A N 1
ATOM 597 C CA . GLU A 1 73 ? -16.997 2.102 27.517 1.00 97.25 73 GLU A CA 1
ATOM 598 C C . GLU A 1 73 ? -16.973 3.346 26.624 1.00 97.25 73 GLU A C 1
ATOM 600 O O . GLU A 1 73 ? -16.451 3.300 25.508 1.00 97.25 73 GLU A O 1
ATOM 605 N N . ARG A 1 74 ? -17.417 4.500 27.137 1.00 97.75 74 ARG A N 1
ATOM 606 C CA . ARG A 1 74 ? -17.358 5.777 26.406 1.00 97.75 74 ARG A CA 1
ATOM 607 C C . ARG A 1 74 ? -15.934 6.167 26.031 1.00 97.75 74 ARG A C 1
ATOM 609 O O . ARG A 1 74 ? -15.698 6.625 24.908 1.00 97.75 74 ARG A O 1
ATOM 616 N N . MET A 1 75 ? -14.972 5.999 26.938 1.00 97.06 75 MET A N 1
ATOM 617 C CA . MET A 1 75 ? -13.562 6.261 26.644 1.00 97.06 75 MET A CA 1
ATOM 618 C C . MET A 1 75 ? -13.019 5.315 25.568 1.00 97.06 75 MET A C 1
ATOM 620 O O . MET A 1 75 ? -12.349 5.770 24.637 1.00 97.06 75 MET A O 1
ATOM 624 N N . MET A 1 76 ? -13.341 4.023 25.652 1.00 97.12 76 MET A N 1
ATOM 625 C CA . MET A 1 76 ? -12.938 3.028 24.656 1.00 97.12 76 MET A CA 1
ATOM 626 C C . MET A 1 76 ? -13.563 3.310 23.290 1.00 97.12 76 MET A C 1
ATOM 628 O O . MET A 1 76 ? -12.850 3.300 22.291 1.00 97.12 76 MET A O 1
ATOM 632 N N . ALA A 1 77 ? -14.846 3.663 23.231 1.00 97.62 77 ALA A N 1
ATOM 633 C CA . ALA A 1 77 ? -15.520 4.048 21.994 1.00 97.62 77 ALA A CA 1
ATOM 634 C C . ALA A 1 77 ? -14.866 5.284 21.350 1.00 97.62 77 ALA A C 1
ATOM 636 O O . ALA A 1 77 ? -14.595 5.293 20.147 1.00 97.62 77 ALA A O 1
ATOM 637 N N . LYS A 1 78 ? -14.529 6.309 22.148 1.00 97.50 78 LYS A N 1
ATOM 638 C CA . LYS A 1 78 ? -13.790 7.492 21.671 1.00 97.50 78 LYS A CA 1
ATOM 639 C C . LYS A 1 78 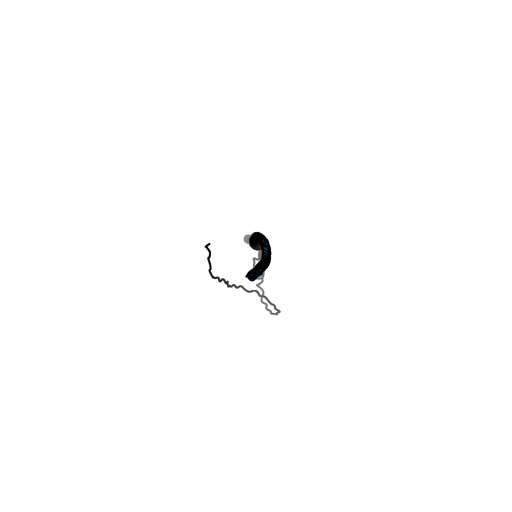? -12.404 7.125 21.139 1.00 97.50 78 LYS A C 1
ATOM 641 O O . LYS A 1 78 ? -12.007 7.640 20.094 1.00 97.50 78 LYS A O 1
ATOM 646 N N . LYS A 1 79 ? -11.665 6.257 21.840 1.00 97.62 79 LYS A N 1
ATOM 647 C CA . LYS A 1 79 ? -10.342 5.789 21.403 1.00 97.62 79 LYS A CA 1
ATOM 648 C C . LYS A 1 79 ? -10.449 5.005 20.098 1.00 97.62 79 LYS A C 1
ATOM 650 O O . LYS A 1 79 ? -9.755 5.347 19.148 1.00 97.62 79 LYS A O 1
ATOM 655 N N . ASN A 1 80 ? -11.364 4.042 20.028 1.00 97.56 80 ASN A N 1
ATOM 656 C CA . ASN A 1 80 ? -11.601 3.237 18.834 1.00 97.56 80 ASN A CA 1
ATOM 657 C C . ASN A 1 80 ? -11.950 4.120 17.640 1.00 97.56 80 ASN A C 1
ATOM 659 O O . ASN A 1 80 ? -11.349 3.963 16.586 1.00 97.56 80 ASN A O 1
ATOM 663 N N . ARG A 1 81 ? -12.834 5.113 17.805 1.00 97.44 81 ARG A N 1
ATOM 664 C CA . ARG A 1 81 ? -13.164 6.061 16.732 1.00 97.44 81 ARG A CA 1
ATOM 665 C C . ARG A 1 81 ? -11.931 6.805 16.210 1.00 97.44 81 ARG A C 1
ATOM 667 O O . ARG A 1 81 ? -11.767 6.917 15.001 1.00 97.44 81 ARG A O 1
ATOM 674 N N . LYS A 1 82 ? -11.059 7.293 17.099 1.00 96.38 82 LYS A N 1
ATOM 675 C CA . LYS A 1 82 ? -9.804 7.954 16.695 1.00 96.38 82 LYS A CA 1
ATOM 676 C C . LYS A 1 82 ? -8.866 6.993 15.967 1.00 96.38 82 LYS A C 1
ATOM 678 O O . LYS A 1 82 ? -8.254 7.378 14.980 1.00 96.38 82 LYS A O 1
ATOM 683 N N . THR A 1 83 ? -8.760 5.754 16.441 1.00 97.31 83 THR A N 1
ATOM 684 C CA . THR A 1 83 ? -7.943 4.721 15.796 1.00 97.31 83 THR A CA 1
ATOM 685 C C . THR A 1 83 ? -8.482 4.364 14.413 1.00 97.31 83 THR A C 1
ATOM 687 O O . THR A 1 83 ? -7.696 4.296 13.481 1.00 97.31 83 THR A O 1
ATOM 690 N N . TYR A 1 84 ? -9.799 4.224 14.242 1.00 97.62 84 TYR A N 1
ATOM 691 C CA . TYR A 1 84 ? -10.406 3.998 12.928 1.00 97.62 84 TYR A CA 1
ATOM 692 C C . TYR A 1 84 ? -10.125 5.145 11.958 1.00 97.62 84 TYR A C 1
ATOM 694 O O . TYR A 1 84 ? -9.711 4.887 10.838 1.00 97.62 84 TYR A O 1
ATOM 702 N N . GLN A 1 85 ? -10.256 6.398 12.401 1.00 97.81 85 GLN A N 1
ATOM 703 C CA . GLN A 1 85 ? -9.909 7.561 11.573 1.00 97.81 85 GLN A CA 1
ATOM 704 C C . GLN A 1 85 ? -8.428 7.582 11.178 1.00 97.81 85 GLN A C 1
ATOM 706 O O . GLN A 1 85 ? -8.081 8.040 10.095 1.00 97.81 85 GLN A O 1
ATOM 711 N N . LEU A 1 86 ? -7.540 7.119 12.061 1.00 97.88 86 LEU A N 1
ATOM 712 C CA . LEU A 1 86 ? -6.123 6.989 11.735 1.00 97.88 86 LEU A CA 1
ATOM 713 C C . LEU A 1 86 ? -5.888 5.880 10.704 1.00 97.88 86 LEU A C 1
ATOM 715 O O . LEU A 1 86 ? -5.125 6.089 9.770 1.00 97.88 86 LEU A O 1
ATOM 719 N N . ILE A 1 87 ? -6.546 4.729 10.860 1.00 97.88 87 ILE A N 1
ATOM 720 C CA . ILE A 1 87 ? -6.467 3.619 9.902 1.00 97.88 87 ILE A CA 1
ATOM 721 C C . ILE A 1 87 ? -6.977 4.062 8.530 1.00 97.88 87 ILE A C 1
ATOM 723 O O . ILE A 1 87 ? -6.322 3.783 7.536 1.00 97.88 87 ILE A O 1
ATOM 727 N N . GLU A 1 88 ? -8.098 4.780 8.476 1.00 98.06 88 GLU A N 1
ATOM 728 C CA . GLU A 1 88 ? -8.665 5.327 7.239 1.00 98.06 88 GLU A CA 1
ATOM 729 C C . GLU A 1 88 ? -7.658 6.246 6.535 1.00 98.06 88 GLU A C 1
ATOM 731 O O . GLU A 1 88 ? -7.293 5.984 5.397 1.00 98.06 88 GLU A O 1
ATOM 736 N N . LYS A 1 89 ? -7.080 7.219 7.254 1.00 97.62 89 LYS A N 1
ATOM 737 C CA . LYS A 1 89 ? -6.040 8.102 6.696 1.00 97.62 89 LYS A CA 1
ATOM 738 C C . LYS A 1 89 ? -4.808 7.355 6.197 1.00 97.62 89 LYS A C 1
ATOM 740 O O . LYS A 1 89 ? -4.302 7.667 5.128 1.00 97.62 89 LYS A O 1
ATOM 745 N N . LEU A 1 90 ? -4.315 6.387 6.970 1.00 98.00 90 LEU A N 1
ATOM 746 C CA . LEU A 1 90 ? -3.168 5.576 6.557 1.00 98.00 90 LEU A CA 1
ATOM 747 C C . LEU A 1 90 ? -3.500 4.729 5.326 1.00 98.00 90 LEU A C 1
ATOM 749 O O . LEU A 1 90 ? -2.645 4.535 4.471 1.00 98.00 90 LEU A O 1
ATOM 753 N N . THR A 1 91 ? -4.739 4.250 5.219 1.00 98.00 91 THR A N 1
ATOM 754 C CA . THR A 1 91 ? -5.211 3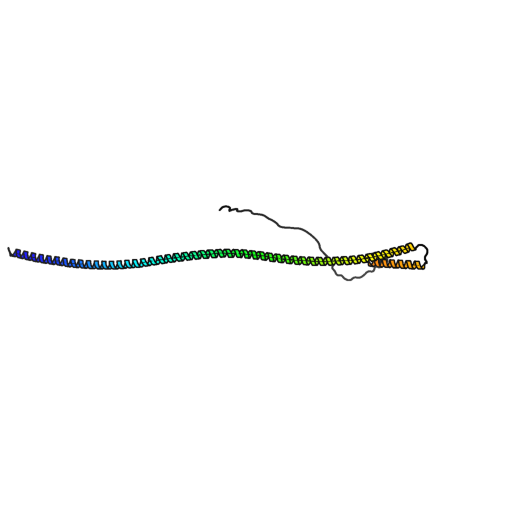.510 4.046 1.00 98.00 91 THR A CA 1
ATOM 755 C C . THR A 1 91 ? -5.249 4.426 2.825 1.00 98.00 91 THR A C 1
ATOM 757 O O . THR A 1 91 ? -4.709 4.058 1.786 1.00 98.00 91 THR A O 1
ATOM 760 N N . ASP A 1 92 ? -5.787 5.640 2.960 1.00 97.94 92 ASP A N 1
ATOM 761 C CA . ASP A 1 92 ? -5.799 6.636 1.886 1.00 97.94 92 ASP A CA 1
ATOM 762 C C . ASP A 1 92 ? -4.371 6.976 1.426 1.00 97.94 92 ASP A C 1
ATOM 764 O O . ASP A 1 92 ? -4.081 6.945 0.229 1.00 97.94 92 ASP A O 1
ATOM 768 N N . GLU A 1 93 ? -3.445 7.216 2.361 1.00 98.06 93 GLU A N 1
ATOM 769 C CA . GLU A 1 93 ? -2.028 7.454 2.050 1.00 98.06 93 GLU A CA 1
ATOM 770 C C . GLU A 1 93 ? -1.378 6.256 1.341 1.00 98.06 93 GLU A C 1
ATOM 772 O O . GLU A 1 93 ? -0.639 6.443 0.373 1.00 98.06 93 GLU A O 1
ATOM 777 N N . CYS A 1 94 ? -1.669 5.024 1.768 1.00 97.38 94 CYS A N 1
ATOM 778 C CA . CYS A 1 94 ? -1.199 3.818 1.085 1.00 97.38 94 CYS A CA 1
ATOM 779 C C . CYS A 1 94 ? -1.723 3.741 -0.352 1.00 97.38 94 CYS A C 1
ATOM 781 O O . CYS A 1 94 ? -0.926 3.544 -1.264 1.00 97.38 94 CYS A O 1
ATOM 783 N N . THR A 1 95 ? -3.019 3.968 -0.577 1.00 97.94 95 THR A N 1
ATOM 784 C CA . THR A 1 95 ? -3.589 3.935 -1.936 1.00 97.94 95 THR A CA 1
ATOM 785 C C . THR A 1 95 ? -3.013 5.030 -2.837 1.00 97.94 95 THR A C 1
ATOM 787 O O . THR A 1 95 ? -2.731 4.782 -4.009 1.00 97.94 95 THR A O 1
ATOM 790 N N . ALA A 1 96 ? -2.765 6.227 -2.298 1.00 97.69 96 ALA A N 1
ATOM 791 C CA . ALA A 1 96 ? -2.110 7.306 -3.031 1.00 97.69 96 ALA A CA 1
ATOM 792 C C . ALA A 1 96 ? -0.660 6.944 -3.395 1.00 97.69 96 ALA A C 1
ATOM 794 O O . ALA A 1 96 ? -0.221 7.187 -4.520 1.00 97.69 96 ALA A O 1
ATOM 795 N N . ASN A 1 97 ? 0.074 6.317 -2.471 1.00 97.81 97 ASN A N 1
ATOM 796 C CA . ASN A 1 97 ? 1.432 5.839 -2.723 1.00 97.81 97 ASN A CA 1
ATOM 797 C C . ASN A 1 97 ? 1.461 4.708 -3.761 1.00 97.81 97 ASN A C 1
ATOM 799 O O . ASN A 1 97 ? 2.339 4.704 -4.617 1.00 97.81 97 ASN A O 1
ATOM 803 N N . GLU A 1 98 ? 0.501 3.784 -3.736 1.00 97.69 98 GLU A N 1
ATOM 804 C CA . GLU A 1 98 ? 0.366 2.726 -4.747 1.00 97.69 98 GLU A CA 1
ATOM 805 C C . GLU A 1 98 ? 0.117 3.308 -6.145 1.00 97.69 98 GLU A C 1
ATOM 807 O O . GLU A 1 98 ? 0.776 2.912 -7.105 1.00 97.69 98 GLU A O 1
ATOM 812 N N . GLN A 1 99 ? -0.768 4.303 -6.264 1.00 97.50 99 GLN A N 1
ATOM 813 C CA . GLN A 1 99 ? -0.990 5.018 -7.526 1.00 97.50 99 GLN A CA 1
ATOM 814 C C . GLN A 1 99 ? 0.265 5.762 -7.993 1.00 97.50 99 GLN A C 1
ATOM 816 O O . GLN A 1 99 ? 0.586 5.767 -9.183 1.00 97.50 99 GLN A O 1
ATOM 821 N N . PHE A 1 100 ? 1.000 6.374 -7.063 1.00 97.62 100 PHE A N 1
ATOM 822 C CA . PHE A 1 100 ? 2.257 7.041 -7.377 1.00 97.62 100 PHE A CA 1
ATOM 823 C C . PHE A 1 100 ? 3.311 6.051 -7.892 1.00 97.62 100 PHE A C 1
ATOM 825 O O . PHE A 1 100 ? 3.938 6.326 -8.915 1.00 97.62 100 PHE A O 1
ATOM 832 N N . ILE A 1 101 ? 3.459 4.888 -7.252 1.00 98.00 101 ILE A N 1
ATOM 833 C CA . ILE A 1 101 ? 4.356 3.814 -7.705 1.00 98.00 101 ILE A CA 1
ATOM 834 C C . ILE A 1 101 ? 3.952 3.335 -9.101 1.00 98.00 101 ILE A C 1
ATOM 836 O O . ILE A 1 101 ? 4.798 3.314 -9.989 1.00 98.00 101 ILE A O 1
ATOM 840 N N . ALA A 1 102 ? 2.664 3.077 -9.343 1.00 97.81 102 ALA A N 1
ATOM 841 C CA . ALA A 1 102 ? 2.182 2.685 -10.667 1.00 97.81 102 ALA A CA 1
ATOM 842 C C . ALA A 1 102 ? 2.535 3.724 -11.752 1.00 97.81 102 ALA A C 1
ATOM 844 O O . ALA A 1 102 ? 2.942 3.364 -12.854 1.00 97.81 102 ALA A O 1
ATOM 845 N N . SER A 1 103 ? 2.455 5.022 -11.430 1.00 97.12 103 SER A N 1
ATOM 846 C CA . SER A 1 103 ? 2.859 6.090 -12.356 1.00 97.12 103 SER A CA 1
ATOM 847 C C . SER A 1 103 ? 4.372 6.137 -12.614 1.00 97.12 103 SER A C 1
ATOM 849 O O . SER A 1 103 ? 4.812 6.552 -13.688 1.00 97.12 103 SER A O 1
ATOM 851 N N . LEU A 1 104 ? 5.188 5.737 -11.633 1.00 97.31 104 LEU A N 1
ATOM 852 C CA . LEU A 1 104 ? 6.635 5.625 -11.799 1.00 97.31 104 LEU A CA 1
ATOM 853 C C . LEU A 1 104 ? 7.001 4.405 -12.642 1.00 97.31 104 LEU A C 1
ATOM 855 O O . LEU A 1 104 ? 7.876 4.526 -13.493 1.00 97.31 104 LEU A O 1
ATOM 859 N N . ASP A 1 105 ? 6.306 3.283 -12.467 1.00 97.56 105 ASP A N 1
ATOM 860 C CA . ASP A 1 105 ? 6.500 2.076 -13.274 1.00 97.56 105 ASP A CA 1
ATOM 861 C C . ASP A 1 105 ? 6.137 2.314 -14.748 1.00 97.56 105 ASP A C 1
ATOM 863 O O . ASP A 1 105 ? 6.858 1.878 -15.651 1.00 97.56 105 ASP A O 1
ATOM 867 N N . GLU A 1 106 ? 5.071 3.074 -15.019 1.00 96.81 106 GLU A N 1
ATOM 868 C CA . GLU A 1 106 ? 4.726 3.503 -16.381 1.00 96.81 106 GLU A CA 1
ATOM 869 C C . GLU A 1 106 ? 5.833 4.381 -16.986 1.00 96.81 106 GLU A C 1
ATOM 871 O O . GLU A 1 106 ? 6.256 4.169 -18.126 1.00 96.81 106 GLU A O 1
ATOM 876 N N . LYS A 1 107 ? 6.371 5.329 -16.205 1.00 96.12 107 LYS A N 1
ATOM 877 C CA . LYS A 1 107 ? 7.500 6.159 -16.648 1.00 96.12 107 LYS A CA 1
ATOM 878 C C . LYS A 1 107 ? 8.745 5.322 -16.915 1.00 96.12 107 LYS A C 1
ATOM 880 O O . LYS A 1 107 ? 9.366 5.515 -17.956 1.00 96.12 107 LYS A O 1
ATOM 885 N N . LEU A 1 108 ? 9.102 4.394 -16.031 1.00 96.50 108 LEU A N 1
ATOM 886 C CA . LEU A 1 108 ? 10.228 3.480 -16.237 1.00 96.50 108 LEU A CA 1
ATOM 887 C C . LEU A 1 108 ? 10.053 2.665 -17.520 1.00 96.50 108 LEU A C 1
ATOM 889 O O . LEU A 1 108 ? 10.960 2.633 -18.343 1.00 96.50 108 LEU A O 1
ATOM 893 N N . SER A 1 109 ? 8.857 2.129 -17.757 1.00 96.06 109 SER A N 1
ATOM 894 C CA . SER A 1 109 ? 8.547 1.393 -18.988 1.00 96.06 109 SER A CA 1
ATOM 895 C C . SER A 1 109 ? 8.726 2.260 -20.242 1.00 96.06 109 SER A C 1
ATOM 897 O O . SER A 1 109 ? 9.238 1.798 -21.261 1.00 96.06 109 SER A O 1
ATOM 899 N N . SER A 1 110 ? 8.341 3.541 -20.180 1.00 95.50 110 SER A N 1
ATOM 900 C CA . SER A 1 110 ? 8.586 4.476 -21.284 1.00 95.50 110 SER A CA 1
ATOM 901 C C . SER A 1 110 ? 10.068 4.812 -21.466 1.00 95.50 110 SER A C 1
ATOM 903 O O . SER A 1 110 ? 10.517 4.924 -22.605 1.00 95.50 110 SER A O 1
ATOM 905 N N . PHE A 1 111 ? 10.842 4.913 -20.379 1.00 96.12 111 PHE A N 1
ATOM 906 C CA . PHE A 1 111 ? 12.294 5.070 -20.455 1.00 96.12 111 PHE A CA 1
ATOM 907 C C . PHE A 1 111 ? 12.954 3.862 -21.117 1.00 96.12 111 PHE A C 1
ATOM 909 O O . PHE A 1 111 ? 13.752 4.052 -22.033 1.00 96.12 111 PHE A O 1
ATOM 916 N N . ASP A 1 112 ? 12.571 2.645 -20.737 1.00 96.50 112 ASP A N 1
ATOM 917 C CA . ASP A 1 112 ? 13.087 1.417 -21.347 1.00 96.50 112 ASP A CA 1
ATOM 918 C C . ASP A 1 112 ? 12.801 1.378 -22.853 1.00 96.50 112 ASP A C 1
ATOM 920 O O . ASP A 1 112 ? 13.684 1.063 -23.650 1.00 96.50 112 ASP A O 1
ATOM 924 N N . TYR A 1 113 ? 11.595 1.781 -23.267 1.00 96.19 113 TYR A N 1
ATOM 925 C CA . TYR A 1 113 ? 11.257 1.914 -24.685 1.00 96.19 113 TYR A CA 1
ATOM 926 C C . TYR A 1 113 ? 12.131 2.958 -25.395 1.00 96.19 113 TYR A C 1
ATOM 928 O O . TYR A 1 113 ? 12.642 2.707 -26.486 1.00 96.19 113 TYR A O 1
ATOM 936 N N . THR A 1 114 ? 12.342 4.129 -24.784 1.00 94.69 114 THR A N 1
ATOM 937 C CA . THR A 1 114 ? 13.225 5.146 -25.376 1.00 94.69 114 THR A CA 1
ATOM 938 C C . THR A 1 114 ? 14.676 4.687 -25.449 1.00 94.69 114 THR A C 1
ATOM 940 O O . THR A 1 114 ? 15.349 5.012 -26.421 1.00 94.69 114 THR A O 1
ATOM 943 N N . GLN A 1 115 ? 15.149 3.903 -24.478 1.00 96.69 115 GLN A N 1
ATOM 944 C CA . GLN A 1 115 ? 16.497 3.348 -24.489 1.00 96.69 115 GLN A CA 1
ATOM 945 C C . GLN A 1 115 ? 16.659 2.336 -25.625 1.00 96.69 115 GLN A C 1
ATOM 947 O O . GLN A 1 115 ? 17.617 2.433 -26.382 1.00 96.69 115 GLN A O 1
ATOM 952 N N . GLN A 1 116 ? 15.687 1.439 -25.815 1.00 96.50 116 GLN A N 1
ATOM 953 C CA . GLN A 1 116 ? 15.679 0.520 -26.959 1.00 96.50 116 GLN A CA 1
ATOM 954 C C . GLN A 1 116 ? 15.729 1.278 -28.291 1.00 96.50 116 GLN A C 1
ATOM 956 O O . GLN A 1 116 ? 16.480 0.904 -29.187 1.00 96.50 116 GLN A O 1
ATOM 961 N N . LEU A 1 117 ? 14.978 2.377 -28.410 1.00 96.00 117 LEU A N 1
ATOM 962 C CA . LEU A 1 117 ? 15.002 3.213 -29.609 1.00 96.00 117 LEU A CA 1
ATOM 963 C C . LEU A 1 117 ? 16.364 3.893 -29.825 1.00 96.00 117 LEU A C 1
ATOM 965 O O . LEU A 1 117 ? 16.807 4.015 -30.966 1.00 96.00 117 LEU A O 1
ATOM 969 N N . ILE A 1 118 ? 17.027 4.343 -28.757 1.00 96.12 118 ILE A N 1
ATOM 970 C CA . ILE A 1 118 ? 18.385 4.898 -28.836 1.00 96.12 118 ILE A CA 1
ATOM 971 C C . ILE A 1 118 ? 19.354 3.826 -29.338 1.00 96.12 118 ILE A C 1
ATOM 973 O O . ILE A 1 118 ? 20.067 4.079 -30.306 1.00 96.12 118 ILE A O 1
ATOM 977 N N . ASP A 1 119 ? 19.321 2.626 -28.760 1.00 97.19 119 ASP A N 1
ATOM 978 C CA . ASP A 1 119 ? 20.197 1.522 -29.156 1.00 97.19 119 ASP A CA 1
ATOM 979 C C . ASP A 1 119 ? 19.975 1.130 -30.635 1.00 97.19 119 ASP A C 1
ATOM 981 O O . ASP A 1 119 ? 20.929 0.893 -31.380 1.00 97.19 119 ASP A O 1
ATOM 985 N N . GLU A 1 120 ? 18.721 1.106 -31.105 1.00 96.75 120 GLU A N 1
ATOM 986 C CA . GLU A 1 120 ? 18.391 0.876 -32.519 1.00 96.75 120 GLU A CA 1
ATOM 987 C C . GLU A 1 120 ? 18.945 1.976 -33.438 1.00 96.75 120 GLU A C 1
ATOM 989 O O . GLU A 1 120 ? 19.460 1.688 -34.525 1.00 96.75 120 GLU A O 1
ATOM 994 N N . LEU A 1 121 ? 18.850 3.240 -33.018 1.00 95.62 121 LEU A N 1
ATOM 995 C CA . LEU A 1 121 ? 19.385 4.375 -33.768 1.00 95.62 121 LEU A CA 1
ATOM 996 C C . LEU A 1 121 ? 20.915 4.356 -33.818 1.00 95.62 121 LEU A C 1
ATOM 998 O O . LEU A 1 121 ? 21.480 4.649 -34.872 1.00 95.62 121 LEU A O 1
ATOM 1002 N N . GLU A 1 122 ? 21.583 3.981 -32.729 1.00 96.69 122 GLU A N 1
ATOM 1003 C CA . GLU A 1 122 ? 23.038 3.820 -32.686 1.00 96.69 122 GLU A CA 1
ATOM 1004 C C . GLU A 1 122 ? 23.501 2.712 -33.638 1.00 96.69 122 GLU A C 1
ATOM 1006 O O . GLU A 1 122 ? 24.389 2.944 -34.461 1.00 96.69 122 GLU A O 1
ATOM 1011 N N . GLN A 1 123 ? 22.835 1.552 -33.627 1.00 96.12 123 GLN A N 1
ATOM 1012 C CA . GLN A 1 123 ? 23.113 0.466 -34.574 1.00 96.12 123 GLN A CA 1
ATOM 1013 C C . GLN A 1 123 ? 22.889 0.894 -36.029 1.00 96.12 123 GLN A C 1
ATOM 1015 O O . GLN A 1 123 ? 23.650 0.523 -36.931 1.00 96.12 123 GLN A O 1
ATOM 1020 N N . LEU A 1 124 ? 21.832 1.669 -36.292 1.00 95.94 124 LEU A N 1
ATOM 1021 C CA . LEU A 1 124 ? 21.575 2.196 -37.627 1.00 95.94 124 LEU A CA 1
ATOM 1022 C C . LEU A 1 124 ? 22.669 3.181 -38.048 1.00 95.94 124 LEU A C 1
ATOM 1024 O O . LEU A 1 124 ? 23.125 3.105 -39.191 1.00 95.94 124 LEU A O 1
ATOM 1028 N N . ASN A 1 125 ? 23.099 4.063 -37.143 1.00 95.12 125 ASN A N 1
ATOM 1029 C CA . ASN A 1 125 ? 24.156 5.030 -37.409 1.00 95.12 125 ASN A CA 1
ATOM 1030 C C . ASN A 1 125 ? 25.483 4.323 -37.721 1.00 95.12 125 ASN A C 1
ATOM 1032 O O . ASN A 1 125 ? 26.077 4.586 -38.767 1.00 95.12 125 ASN A O 1
ATOM 1036 N N . GLU A 1 126 ? 25.879 3.336 -36.914 1.00 96.31 126 GLU A N 1
ATOM 1037 C CA . GLU A 1 126 ? 27.067 2.508 -37.163 1.00 96.31 126 GLU A CA 1
ATOM 1038 C C . GLU A 1 126 ? 26.990 1.827 -38.538 1.00 96.31 126 GLU A C 1
ATOM 1040 O O . GLU A 1 126 ? 27.916 1.892 -39.351 1.00 96.31 126 GLU A O 1
ATOM 1045 N N . LYS A 1 127 ? 25.837 1.240 -38.873 1.00 95.69 127 LYS A N 1
ATOM 1046 C CA . LYS A 1 127 ? 25.624 0.622 -40.187 1.00 95.69 127 LYS A CA 1
ATOM 1047 C C . LYS A 1 127 ? 25.742 1.629 -41.331 1.00 95.69 127 LYS A C 1
ATOM 1049 O O . LYS A 1 127 ? 26.225 1.273 -42.411 1.00 95.69 127 LYS A O 1
ATOM 1054 N N . THR A 1 128 ? 25.272 2.862 -41.146 1.00 93.88 128 THR A N 1
ATOM 1055 C CA . THR A 1 128 ? 25.423 3.915 -42.157 1.00 93.88 128 THR A CA 1
ATOM 1056 C C . THR A 1 128 ? 26.856 4.413 -42.271 1.00 93.88 128 THR A C 1
ATOM 1058 O O . THR A 1 128 ? 27.305 4.632 -43.392 1.00 93.88 128 THR A O 1
ATOM 1061 N N . GLU A 1 129 ? 27.595 4.508 -41.167 1.00 95.81 129 GLU A N 1
ATOM 1062 C CA . GLU A 1 129 ? 29.014 4.866 -41.164 1.00 95.81 129 GLU A CA 1
ATOM 1063 C C . GLU A 1 129 ? 29.853 3.814 -41.896 1.00 95.81 129 GLU A C 1
ATOM 1065 O O . GLU A 1 129 ? 30.651 4.164 -42.767 1.00 95.81 129 GLU A O 1
ATOM 1070 N N . ILE A 1 130 ? 29.601 2.523 -41.653 1.00 95.31 130 ILE A N 1
ATOM 1071 C CA . ILE A 1 130 ? 30.260 1.427 -42.382 1.00 95.31 130 ILE A CA 1
ATOM 1072 C C . ILE A 1 130 ? 29.974 1.527 -43.885 1.00 95.31 130 ILE A C 1
ATOM 1074 O O . ILE A 1 130 ? 30.893 1.451 -44.700 1.00 95.31 130 ILE A O 1
ATOM 1078 N N . ARG A 1 131 ? 28.708 1.730 -44.276 1.00 94.12 131 ARG A N 1
ATOM 1079 C CA . ARG A 1 131 ? 28.331 1.897 -45.692 1.00 94.12 131 ARG A CA 1
ATOM 1080 C C . ARG A 1 131 ? 28.977 3.125 -46.322 1.00 94.12 131 ARG A C 1
ATOM 1082 O O . ARG A 1 131 ? 29.365 3.072 -47.485 1.00 94.12 131 ARG A O 1
ATOM 1089 N N . LEU A 1 132 ? 29.079 4.221 -45.576 1.00 94.50 132 LEU A N 1
ATOM 1090 C CA . LEU A 1 132 ? 29.740 5.435 -46.037 1.00 94.50 132 LEU A CA 1
ATOM 1091 C C . LEU A 1 132 ? 31.235 5.183 -46.261 1.00 94.50 132 LEU A C 1
ATOM 1093 O O . LEU A 1 132 ? 31.751 5.556 -47.310 1.00 94.50 132 LEU A O 1
ATOM 1097 N N . SER A 1 133 ? 31.905 4.500 -45.329 1.00 95.31 133 SER A N 1
ATOM 1098 C CA . SER A 1 133 ? 33.311 4.102 -45.468 1.00 95.31 133 SER A CA 1
ATOM 1099 C C . SER A 1 133 ? 33.527 3.232 -46.706 1.00 95.31 133 SER A C 1
ATOM 1101 O O . SER A 1 133 ? 34.400 3.525 -47.518 1.00 95.31 133 SER A O 1
ATOM 1103 N N . GLN A 1 134 ? 32.678 2.221 -46.914 1.00 95.00 134 GLN A N 1
ATOM 1104 C CA . GLN A 1 134 ? 32.726 1.366 -48.107 1.00 95.00 134 GLN A CA 1
ATOM 1105 C C . GLN A 1 134 ? 32.542 2.175 -49.397 1.00 95.00 134 GLN A C 1
ATOM 1107 O O . GLN A 1 134 ? 33.313 2.026 -50.340 1.00 95.00 134 GLN A O 1
ATOM 1112 N N . ALA A 1 135 ? 31.570 3.090 -49.434 1.00 92.62 135 ALA A N 1
ATOM 1113 C CA . ALA A 1 135 ? 31.335 3.945 -50.597 1.00 92.62 135 ALA A CA 1
ATOM 1114 C C . ALA A 1 135 ? 32.498 4.920 -50.875 1.00 92.62 135 ALA A C 1
ATOM 1116 O O . ALA A 1 135 ? 32.727 5.295 -52.032 1.00 92.62 135 ALA A O 1
ATOM 1117 N N . LEU A 1 136 ? 33.225 5.349 -49.836 1.00 94.44 136 LEU A N 1
ATOM 1118 C CA . LEU A 1 136 ? 34.436 6.161 -49.969 1.00 94.44 136 LEU A CA 1
ATOM 1119 C C . LEU A 1 136 ? 35.601 5.341 -50.537 1.00 94.44 136 LEU A C 1
ATOM 1121 O O . LEU A 1 136 ? 36.232 5.801 -51.487 1.00 94.44 136 LEU A O 1
ATOM 1125 N N . GLU A 1 137 ? 35.834 4.127 -50.031 1.00 94.69 137 GLU A N 1
ATOM 1126 C CA . GLU A 1 137 ? 36.845 3.200 -50.564 1.00 94.69 137 GLU A CA 1
ATOM 1127 C C . GLU A 1 137 ? 36.564 2.840 -52.031 1.00 94.69 137 GLU A C 1
ATOM 1129 O O . GLU A 1 137 ? 37.457 2.893 -52.881 1.00 94.69 137 GLU A O 1
ATOM 1134 N N . GLU A 1 138 ? 35.305 2.548 -52.369 1.00 94.75 138 GLU A N 1
ATOM 1135 C CA . GLU A 1 138 ? 34.879 2.311 -53.749 1.00 94.75 138 GLU A CA 1
ATOM 1136 C C . GLU A 1 138 ? 35.148 3.536 -54.633 1.00 94.75 138 GLU A C 1
ATOM 1138 O O . GLU A 1 138 ? 35.730 3.403 -55.713 1.00 94.75 138 GLU A O 1
ATOM 1143 N N . ASN A 1 139 ? 34.807 4.744 -54.171 1.00 90.75 139 ASN A N 1
ATOM 1144 C CA . ASN A 1 139 ? 35.111 5.981 -54.896 1.00 90.75 139 ASN A CA 1
ATOM 1145 C C . ASN A 1 139 ? 36.613 6.190 -55.100 1.00 90.75 139 ASN A C 1
ATOM 1147 O O . ASN A 1 139 ? 37.027 6.626 -56.175 1.00 90.75 139 ASN A O 1
ATOM 1151 N N . GLU A 1 140 ? 37.433 5.905 -54.093 1.00 94.00 140 GLU A N 1
ATOM 1152 C CA . GLU A 1 140 ? 38.885 6.021 -54.193 1.00 94.00 140 GLU A CA 1
ATOM 1153 C C . GLU A 1 140 ? 39.453 5.014 -55.202 1.00 94.00 140 GLU A C 1
ATOM 1155 O O . GLU A 1 140 ? 40.255 5.385 -56.065 1.00 94.00 140 GLU A O 1
ATOM 1160 N N . SER A 1 141 ? 38.965 3.772 -55.183 1.00 93.31 141 SER A N 1
ATOM 1161 C CA . SER A 1 141 ? 39.350 2.742 -56.152 1.00 93.31 141 SER A CA 1
ATOM 1162 C C . SER A 1 141 ? 38.969 3.127 -57.590 1.00 93.31 141 SER A C 1
ATOM 1164 O O . SER A 1 141 ? 39.786 3.001 -58.508 1.00 93.31 141 SER A O 1
ATOM 1166 N N . LEU A 1 142 ? 37.771 3.690 -57.790 1.00 92.19 142 LEU A N 1
ATOM 1167 C CA . LEU A 1 142 ? 37.308 4.189 -59.084 1.00 92.19 142 LEU A CA 1
ATOM 1168 C C . LEU A 1 142 ? 38.135 5.389 -59.544 1.00 92.19 142 LEU A C 1
ATOM 1170 O O . LEU A 1 142 ? 38.533 5.441 -60.707 1.00 92.19 142 LEU A O 1
ATOM 1174 N N . ARG A 1 143 ? 38.461 6.329 -58.648 1.00 91.81 143 ARG A N 1
ATOM 1175 C CA . ARG A 1 143 ? 39.361 7.454 -58.952 1.00 91.81 143 ARG A CA 1
ATOM 1176 C C . ARG A 1 143 ? 40.747 6.964 -59.366 1.00 91.81 143 ARG A C 1
ATOM 1178 O O . ARG A 1 143 ? 41.282 7.444 -60.364 1.00 91.81 143 ARG A O 1
ATOM 1185 N N . SER A 1 144 ? 41.305 5.980 -58.665 1.00 91.62 144 SER A N 1
ATOM 1186 C CA . SER A 1 144 ? 42.579 5.352 -59.033 1.00 91.62 144 SER A CA 1
ATOM 1187 C C . SER A 1 144 ? 42.499 4.702 -60.420 1.00 91.62 144 SER A C 1
ATOM 1189 O O . SER A 1 144 ? 43.335 4.974 -61.281 1.00 91.62 144 SER A O 1
ATOM 1191 N N . SER A 1 145 ? 41.434 3.949 -60.707 1.00 92.50 145 SER A N 1
ATOM 1192 C CA . SER A 1 145 ? 41.209 3.356 -62.032 1.00 92.50 145 SER A CA 1
ATOM 1193 C C . SER A 1 145 ? 41.074 4.410 -63.140 1.00 92.50 145 SER A C 1
ATOM 1195 O O . SER A 1 145 ? 41.677 4.260 -64.204 1.00 92.50 145 SER A O 1
ATOM 1197 N N . ILE A 1 146 ? 40.360 5.514 -62.888 1.00 90.50 146 ILE A N 1
ATOM 1198 C CA . ILE A 1 146 ? 40.240 6.637 -63.829 1.00 90.50 146 ILE A CA 1
ATOM 1199 C C . ILE A 1 146 ? 41.612 7.255 -64.099 1.00 90.50 146 ILE A C 1
ATOM 1201 O O . ILE A 1 146 ? 41.975 7.409 -65.261 1.00 90.50 146 ILE A O 1
ATOM 1205 N N . THR A 1 147 ? 42.404 7.552 -63.065 1.00 91.81 147 THR A N 1
ATOM 1206 C CA . THR A 1 147 ? 43.746 8.135 -63.256 1.00 91.81 147 THR A CA 1
ATOM 1207 C C . THR A 1 147 ? 44.690 7.200 -64.015 1.00 91.81 147 THR A C 1
ATOM 1209 O O . THR A 1 147 ? 45.419 7.653 -64.896 1.00 91.81 147 THR A O 1
ATOM 1212 N N . GLN A 1 148 ? 44.642 5.887 -63.766 1.00 91.00 148 GLN A N 1
ATOM 1213 C CA . GLN A 1 148 ? 45.372 4.895 -64.566 1.00 91.00 148 GLN A CA 1
ATOM 1214 C C . GLN A 1 148 ? 44.877 4.857 -66.023 1.00 91.00 148 GLN A C 1
ATOM 1216 O O . GLN A 1 148 ? 45.675 4.807 -66.965 1.00 91.00 148 GLN A O 1
ATOM 1221 N N . GLY A 1 149 ? 43.562 4.929 -66.235 1.00 88.00 149 GLY A N 1
ATOM 1222 C CA . GLY A 1 149 ? 42.948 5.047 -67.558 1.00 88.00 149 GLY A CA 1
ATOM 1223 C C . GLY A 1 149 ? 43.389 6.313 -68.302 1.00 88.00 149 GLY A C 1
ATOM 1224 O O . GLY A 1 149 ? 43.713 6.265 -69.487 1.00 88.00 149 GLY A O 1
ATOM 1225 N N . GLU A 1 150 ? 43.480 7.446 -67.613 1.00 90.00 150 GLU A N 1
ATOM 1226 C CA . GLU A 1 150 ? 43.981 8.705 -68.168 1.00 90.00 150 GLU A CA 1
ATOM 1227 C C . GLU A 1 150 ? 45.476 8.634 -68.498 1.00 90.00 150 GLU A C 1
ATOM 1229 O O . GLU A 1 150 ? 45.887 9.087 -69.568 1.00 90.00 150 GLU A O 1
ATOM 1234 N N . GLN A 1 151 ? 46.289 8.016 -67.635 1.00 88.75 151 GLN A N 1
ATOM 1235 C CA . GLN A 1 151 ? 47.718 7.807 -67.882 1.00 88.75 151 GLN A CA 1
ATOM 1236 C C . GLN A 1 151 ? 47.961 6.926 -69.108 1.00 88.75 151 GLN A C 1
ATOM 1238 O O . GLN A 1 151 ? 48.729 7.307 -69.994 1.00 88.75 151 GLN A O 1
ATOM 1243 N N . THR A 1 152 ? 47.280 5.781 -69.202 1.00 87.06 152 THR A N 1
ATOM 1244 C CA . THR A 1 152 ? 47.376 4.905 -70.379 1.00 87.06 152 THR A CA 1
ATOM 1245 C C . THR A 1 152 ? 46.899 5.632 -71.633 1.00 87.06 152 THR A C 1
ATOM 1247 O O . THR A 1 152 ? 47.596 5.628 -72.645 1.00 87.06 152 THR A O 1
ATOM 1250 N N . ARG A 1 153 ? 45.775 6.358 -71.574 1.00 84.81 153 ARG A N 1
ATOM 1251 C CA . ARG A 1 153 ? 45.285 7.176 -72.695 1.00 84.81 153 ARG A CA 1
ATOM 1252 C C . ARG A 1 153 ? 46.284 8.255 -73.119 1.00 84.81 153 ARG A C 1
ATOM 1254 O O . ARG A 1 153 ? 46.440 8.493 -74.315 1.00 84.81 153 ARG A O 1
ATOM 1261 N N . SER A 1 154 ? 46.971 8.889 -72.172 1.00 86.75 154 SER A N 1
ATOM 1262 C CA . SER A 1 154 ? 48.031 9.864 -72.447 1.00 86.75 154 SER A CA 1
ATOM 1263 C C . SER A 1 154 ? 49.232 9.213 -73.142 1.00 86.75 154 SER A C 1
ATOM 1265 O O . SER A 1 154 ? 49.712 9.732 -74.151 1.00 86.75 154 SER A O 1
ATOM 1267 N N . GLN A 1 155 ? 49.663 8.032 -72.684 1.00 85.69 155 GLN A N 1
ATOM 1268 C CA . GLN A 1 155 ? 50.718 7.245 -73.336 1.00 85.69 155 GLN A CA 1
ATOM 1269 C C . GLN A 1 155 ? 50.330 6.862 -74.770 1.00 85.69 155 GLN A C 1
ATOM 1271 O O . GLN A 1 155 ? 51.075 7.170 -75.701 1.00 85.69 155 GLN A O 1
ATOM 1276 N N . TYR A 1 156 ? 49.124 6.321 -74.978 1.00 82.94 156 TYR A N 1
ATOM 1277 C CA . TYR A 1 156 ? 48.587 6.052 -76.316 1.00 82.94 156 TYR A CA 1
ATOM 1278 C C . TYR A 1 156 ? 48.514 7.322 -77.175 1.00 82.94 156 TYR A C 1
ATOM 1280 O O . TYR A 1 156 ? 48.821 7.281 -78.363 1.00 82.94 156 TYR A O 1
ATOM 1288 N N . GLY A 1 157 ? 48.146 8.468 -76.596 1.00 82.75 157 GLY A N 1
ATOM 1289 C CA . GLY A 1 157 ? 48.154 9.761 -77.281 1.00 82.75 157 GLY A CA 1
ATOM 1290 C C . GLY A 1 157 ? 49.559 10.190 -77.716 1.00 82.75 157 GLY A C 1
ATOM 1291 O O . GLY A 1 157 ? 49.752 10.621 -78.856 1.00 82.75 157 GLY A O 1
ATOM 1292 N N . HIS A 1 158 ? 50.558 10.036 -76.845 1.00 84.69 158 HIS A N 1
ATOM 1293 C CA . HIS A 1 158 ? 51.959 10.295 -77.169 1.00 84.69 158 HIS A CA 1
ATOM 1294 C C . HIS A 1 158 ? 52.476 9.362 -78.263 1.00 84.69 158 HIS A C 1
ATOM 1296 O O . HIS A 1 158 ? 53.096 9.840 -79.215 1.00 84.69 158 HIS A O 1
ATOM 1302 N N . ASP A 1 159 ? 52.194 8.067 -78.174 1.00 81.00 159 ASP A N 1
ATOM 1303 C CA . ASP A 1 159 ? 52.643 7.085 -79.158 1.00 81.00 159 ASP A CA 1
ATOM 1304 C C . ASP A 1 159 ? 51.926 7.252 -80.502 1.00 81.00 159 ASP A C 1
ATOM 1306 O O . ASP A 1 159 ? 52.571 7.206 -81.549 1.00 81.00 159 ASP A O 1
ATOM 1310 N N . MET A 1 160 ? 50.640 7.607 -80.499 1.00 80.81 160 MET A N 1
ATOM 1311 C CA . MET A 1 160 ? 49.908 7.990 -81.708 1.00 80.81 160 MET A CA 1
ATOM 1312 C C . MET A 1 160 ? 50.483 9.262 -82.343 1.00 80.81 160 MET A C 1
ATOM 1314 O O . MET A 1 160 ? 50.598 9.357 -83.564 1.00 80.81 160 MET A O 1
ATOM 1318 N N . ASN A 1 161 ? 50.890 10.249 -81.542 1.00 83.06 161 ASN A N 1
ATOM 1319 C CA . ASN A 1 161 ? 51.539 11.455 -82.054 1.00 83.06 161 ASN A CA 1
ATOM 1320 C C . ASN A 1 161 ? 52.936 11.163 -82.625 1.00 83.06 161 ASN A C 1
ATOM 1322 O O . ASN A 1 161 ? 53.290 11.717 -83.669 1.00 83.06 161 ASN A O 1
ATOM 1326 N N . LYS A 1 162 ? 53.717 10.271 -81.997 1.00 82.56 162 LYS A N 1
ATOM 1327 C CA . LYS A 1 162 ? 54.980 9.768 -82.566 1.00 82.56 162 LYS A CA 1
ATOM 1328 C C . LYS A 1 162 ? 54.720 9.053 -83.893 1.00 82.56 162 LYS A C 1
ATOM 1330 O O . LYS A 1 162 ? 55.369 9.385 -84.881 1.00 82.56 162 LYS A O 1
ATOM 1335 N N . ALA A 1 163 ? 53.732 8.161 -83.949 1.00 77.06 163 ALA A N 1
ATOM 1336 C CA . ALA A 1 163 ? 53.339 7.462 -85.170 1.00 77.06 163 ALA A CA 1
ATOM 1337 C C . ALA A 1 163 ? 52.934 8.445 -86.279 1.00 77.06 163 ALA A C 1
ATOM 1339 O O . ALA A 1 163 ? 53.454 8.361 -87.387 1.00 77.06 163 ALA A O 1
ATOM 1340 N N . LYS A 1 164 ? 52.096 9.448 -85.975 1.00 80.75 164 LYS A N 1
ATOM 1341 C CA . LYS A 1 164 ? 51.729 10.519 -86.919 1.00 80.75 164 LYS A CA 1
ATOM 1342 C C . LYS A 1 164 ? 52.943 11.293 -87.433 1.00 80.75 164 LYS A C 1
ATOM 1344 O O . LYS A 1 164 ? 52.983 11.604 -88.619 1.00 80.75 164 LYS A O 1
ATOM 1349 N N . ARG A 1 165 ? 53.935 11.593 -86.585 1.00 81.44 165 ARG A N 1
ATOM 1350 C CA . ARG A 1 165 ? 55.187 12.244 -87.016 1.00 81.44 165 ARG A CA 1
ATOM 1351 C C . ARG A 1 165 ? 56.002 11.350 -87.945 1.00 81.44 165 ARG A C 1
ATOM 1353 O O . ARG A 1 165 ? 56.447 11.829 -88.978 1.00 81.44 165 ARG A O 1
ATOM 1360 N N . VAL A 1 166 ? 56.168 10.067 -87.623 1.00 79.44 166 VAL A N 1
ATOM 1361 C CA . VAL A 1 166 ? 56.909 9.120 -88.478 1.00 79.44 166 VAL A CA 1
ATOM 1362 C C . VAL A 1 166 ? 56.185 8.910 -89.812 1.00 79.44 166 VAL A C 1
ATOM 1364 O O . VAL A 1 166 ? 56.820 8.948 -90.863 1.00 79.44 166 VAL A O 1
ATOM 1367 N N . ILE A 1 167 ? 54.855 8.779 -89.805 1.00 78.06 167 ILE A N 1
ATOM 1368 C CA . ILE A 1 167 ? 54.036 8.738 -91.026 1.00 78.06 167 ILE A CA 1
ATOM 1369 C C . ILE A 1 167 ? 54.196 10.042 -91.821 1.00 78.06 167 ILE A C 1
ATOM 1371 O O . ILE A 1 167 ? 54.443 10.004 -93.019 1.00 78.06 167 ILE A O 1
ATOM 1375 N N . GLY A 1 168 ? 54.125 11.208 -91.174 1.00 79.81 168 GLY A N 1
ATOM 1376 C CA . GLY A 1 168 ? 54.340 12.498 -91.833 1.00 79.81 168 GLY A CA 1
ATOM 1377 C C . GLY A 1 168 ? 55.725 12.608 -92.476 1.00 79.81 168 GLY A C 1
ATOM 1378 O O . GLY A 1 168 ? 55.835 12.986 -93.640 1.00 79.81 168 GLY A O 1
ATOM 1379 N N . ASN A 1 169 ? 56.769 12.203 -91.753 1.00 77.00 169 ASN A N 1
ATOM 1380 C CA . ASN A 1 169 ? 58.151 12.214 -92.230 1.00 77.00 169 ASN A CA 1
ATOM 1381 C C . ASN A 1 169 ? 58.364 11.226 -93.385 1.00 77.00 169 ASN A C 1
ATOM 1383 O O . ASN A 1 169 ? 59.029 11.561 -94.361 1.00 77.00 169 ASN A O 1
ATOM 1387 N N . THR A 1 170 ? 57.777 10.028 -93.321 1.00 72.69 170 THR A N 1
ATOM 1388 C CA . THR A 1 170 ? 57.852 9.046 -94.416 1.00 72.69 170 THR A CA 1
ATOM 1389 C C . THR A 1 170 ? 57.064 9.485 -95.643 1.00 72.69 170 THR A C 1
ATOM 1391 O O . THR A 1 170 ? 57.573 9.356 -96.751 1.00 72.69 170 THR A O 1
ATOM 1394 N N . VAL A 1 171 ? 55.877 10.075 -95.480 1.00 76.38 171 VAL A N 1
ATOM 1395 C CA . VAL A 1 171 ? 55.116 10.679 -96.587 1.00 76.38 171 VAL A CA 1
ATOM 1396 C C . VAL A 1 171 ? 55.896 11.837 -97.214 1.00 76.38 171 VAL A C 1
ATOM 1398 O O . VAL A 1 171 ? 55.944 11.937 -98.437 1.00 76.38 171 VAL A O 1
ATOM 1401 N N . GLN A 1 172 ? 56.555 12.685 -96.418 1.00 71.88 172 GLN A N 1
ATOM 1402 C CA . GLN A 1 172 ? 57.431 13.743 -96.934 1.00 71.88 172 GLN A CA 1
ATOM 1403 C C . GLN A 1 172 ? 58.661 13.182 -97.661 1.00 71.88 172 GLN A C 1
ATOM 1405 O O . GLN A 1 172 ? 58.987 13.659 -98.745 1.00 71.88 172 GLN A O 1
ATOM 1410 N N . ALA A 1 173 ? 59.314 12.149 -97.124 1.00 67.44 173 ALA A N 1
ATOM 1411 C CA . ALA A 1 173 ? 60.438 11.481 -97.778 1.00 67.44 173 ALA A CA 1
ATOM 1412 C C . ALA A 1 173 ? 60.015 10.816 -99.100 1.00 67.44 173 ALA A C 1
ATOM 1414 O O . ALA A 1 173 ? 60.681 10.988 -100.117 1.00 67.44 173 ALA A O 1
ATOM 1415 N N . LEU A 1 174 ? 58.869 10.130 -99.125 1.00 67.12 174 LEU A N 1
ATOM 1416 C CA . LEU A 1 174 ? 58.278 9.575 -100.345 1.00 67.12 174 LEU A CA 1
ATOM 1417 C C . LEU A 1 174 ? 57.917 10.676 -101.349 1.00 67.12 174 LEU A C 1
ATOM 1419 O O . LEU A 1 174 ? 58.212 10.539 -102.534 1.00 67.12 174 LEU A O 1
ATOM 1423 N N . LYS A 1 175 ? 57.355 11.799 -100.888 1.00 69.50 175 LYS A N 1
ATOM 1424 C CA . LYS A 1 175 ? 57.095 12.980 -101.721 1.00 69.50 175 LYS A CA 1
ATOM 1425 C C . LYS A 1 175 ? 58.390 13.533 -102.321 1.00 69.50 175 LYS A C 1
ATOM 1427 O O . LYS A 1 175 ? 58.404 13.830 -103.509 1.00 69.50 175 LYS A O 1
ATOM 1432 N N . HIS A 1 176 ? 59.480 13.605 -101.557 1.00 63.72 176 HIS A N 1
ATOM 1433 C CA . HIS A 1 176 ? 60.797 14.004 -102.061 1.00 63.72 176 HIS A CA 1
ATOM 1434 C C . HIS A 1 176 ? 61.388 13.010 -103.069 1.00 63.72 176 HIS A C 1
ATOM 1436 O O . HIS A 1 176 ? 62.008 13.442 -104.032 1.00 63.72 176 HIS A O 1
ATOM 1442 N N . VAL A 1 177 ? 61.172 11.701 -102.909 1.00 62.97 177 VA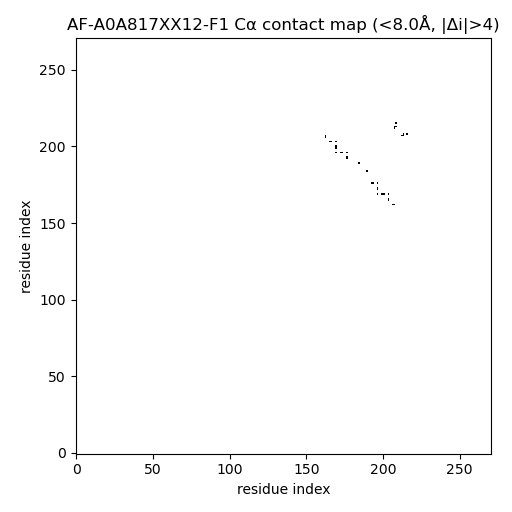L A N 1
ATOM 1443 C CA . VAL A 1 177 ? 61.600 10.685 -103.890 1.00 62.97 177 VAL A CA 1
ATOM 1444 C C . VAL A 1 177 ? 60.803 10.805 -105.193 1.00 62.97 177 VAL A C 1
ATOM 1446 O O . VAL A 1 177 ? 61.381 10.779 -106.277 1.00 62.97 177 VAL A O 1
ATOM 1449 N N . ILE A 1 178 ? 59.485 10.989 -105.101 1.00 61.00 178 ILE A N 1
ATOM 1450 C CA . ILE A 1 178 ? 58.602 11.117 -106.268 1.00 61.00 178 ILE A CA 1
ATOM 1451 C C . ILE A 1 178 ? 58.824 12.461 -106.984 1.00 61.00 178 ILE A C 1
ATOM 1453 O O . ILE A 1 178 ? 58.886 12.496 -108.208 1.00 61.00 178 ILE A O 1
ATOM 1457 N N . GLN A 1 179 ? 59.015 13.563 -106.252 1.00 58.81 179 GLN A N 1
ATOM 1458 C CA . GLN A 1 179 ? 59.257 14.893 -106.836 1.00 58.81 179 GLN A CA 1
ATOM 1459 C C . GLN A 1 179 ? 60.723 15.115 -107.253 1.00 58.81 179 GLN A C 1
ATOM 1461 O O . GLN A 1 179 ? 60.982 15.838 -108.209 1.00 58.81 179 GLN A O 1
ATOM 1466 N N . GLY A 1 180 ? 61.684 14.447 -106.608 1.00 51.72 180 GLY A N 1
ATOM 1467 C CA . GLY A 1 180 ? 63.105 14.419 -106.986 1.00 51.72 180 GLY A CA 1
ATOM 1468 C C . GLY A 1 180 ? 63.428 13.472 -108.148 1.00 51.72 180 GLY A C 1
ATOM 1469 O O . GLY A 1 180 ? 64.593 13.283 -108.491 1.00 51.72 180 GLY A O 1
ATOM 1470 N N . SER A 1 181 ? 62.403 12.876 -108.761 1.00 44.81 181 SER A N 1
ATOM 1471 C CA . SER A 1 181 ? 62.512 12.093 -109.997 1.00 44.81 181 SER A CA 1
ATOM 1472 C C . SER A 1 181 ? 62.609 12.967 -111.257 1.00 44.81 181 SER A C 1
ATOM 1474 O O . SER A 1 181 ? 62.719 12.425 -112.354 1.00 44.81 181 SER A O 1
ATOM 1476 N N . SER A 1 182 ? 62.599 14.298 -111.119 1.00 41.91 182 SER A N 1
ATOM 1477 C CA . SER A 1 182 ? 62.878 15.219 -112.221 1.00 41.91 182 SER A CA 1
ATOM 1478 C C . SER A 1 182 ? 64.387 15.283 -112.470 1.00 41.91 182 SER A C 1
ATOM 1480 O O . SER A 1 182 ? 65.147 15.804 -111.659 1.00 41.91 182 SER A O 1
ATOM 1482 N N . GLU A 1 183 ? 64.792 14.648 -113.567 1.00 47.28 183 GLU A N 1
ATOM 1483 C CA . GLU A 1 183 ? 66.023 14.808 -114.348 1.00 47.28 183 GLU A CA 1
ATOM 1484 C C . GLU A 1 183 ? 66.994 15.898 -113.849 1.00 47.28 183 GLU A C 1
ATOM 1486 O O . GLU A 1 183 ? 66.758 17.056 -114.145 1.00 47.28 183 GLU A O 1
ATOM 1491 N N . THR A 1 184 ? 68.059 15.525 -113.109 1.00 47.91 184 THR A N 1
ATOM 1492 C CA . THR A 1 184 ? 69.427 16.136 -113.119 1.00 47.91 184 THR A CA 1
ATOM 1493 C C . THR A 1 184 ? 70.302 15.728 -111.907 1.00 47.91 184 THR A C 1
ATOM 1495 O O . THR A 1 184 ? 70.969 16.578 -111.320 1.00 47.91 184 THR A O 1
ATOM 1498 N N . LEU A 1 185 ? 70.352 14.458 -111.470 1.00 48.50 185 LEU A N 1
ATOM 1499 C CA . LEU A 1 185 ? 71.295 14.059 -110.400 1.00 48.50 185 LEU A CA 1
ATOM 1500 C C . LEU A 1 185 ? 71.976 12.700 -110.624 1.00 48.50 185 LEU A C 1
ATOM 1502 O O . LEU A 1 185 ? 71.349 11.729 -111.054 1.00 48.50 185 LEU A O 1
ATOM 1506 N N . ASP A 1 186 ? 73.268 12.704 -110.284 1.00 52.66 186 ASP A N 1
ATOM 1507 C CA . ASP A 1 186 ? 74.287 11.655 -110.376 1.00 52.66 186 ASP A CA 1
ATOM 1508 C C . ASP A 1 186 ? 73.865 10.325 -109.716 1.00 52.66 186 ASP A C 1
ATOM 1510 O O . ASP A 1 186 ? 73.185 10.310 -108.683 1.00 52.66 186 ASP A O 1
ATOM 1514 N N . ALA A 1 187 ? 74.254 9.195 -110.316 1.00 55.81 187 ALA A N 1
ATOM 1515 C CA . ALA A 1 187 ? 73.744 7.859 -109.983 1.00 55.81 187 ALA A CA 1
ATOM 1516 C C . ALA A 1 187 ? 74.006 7.451 -108.519 1.00 55.81 187 ALA A C 1
ATOM 1518 O O . ALA A 1 187 ? 73.183 6.760 -107.919 1.00 55.81 187 ALA A O 1
ATOM 1519 N N . SER A 1 188 ? 75.091 7.952 -107.918 1.00 57.31 188 SER A N 1
ATOM 1520 C CA . SER A 1 188 ? 75.447 7.692 -106.516 1.00 57.31 188 SER A CA 1
ATOM 1521 C C . SER A 1 188 ? 74.476 8.348 -105.520 1.00 57.31 188 SER A C 1
ATOM 1523 O O . SER A 1 188 ? 74.042 7.720 -104.559 1.00 57.31 188 SER A O 1
ATOM 1525 N N . ARG A 1 189 ? 74.010 9.578 -105.790 1.00 57.75 189 ARG A N 1
ATOM 1526 C CA . ARG A 1 189 ? 73.075 10.291 -104.893 1.00 57.75 189 ARG A CA 1
ATOM 1527 C C . ARG A 1 189 ? 71.660 9.715 -104.930 1.00 57.75 189 ARG A C 1
ATOM 1529 O O . ARG A 1 189 ? 70.950 9.760 -103.929 1.00 57.75 189 ARG A O 1
ATOM 1536 N N . LYS A 1 190 ? 71.243 9.133 -106.061 1.00 59.75 190 LYS A N 1
ATOM 1537 C CA . LYS A 1 190 ? 69.959 8.413 -106.160 1.00 59.75 190 LYS A CA 1
ATOM 1538 C C . LYS A 1 190 ? 69.932 7.161 -105.279 1.00 59.75 190 LYS A C 1
ATOM 1540 O O . LYS A 1 190 ? 68.870 6.811 -104.764 1.00 59.75 190 LYS A O 1
ATOM 1545 N N . ILE A 1 191 ? 71.080 6.504 -105.101 1.00 63.06 191 ILE A N 1
ATOM 1546 C CA . ILE A 1 191 ? 71.220 5.320 -104.246 1.00 63.06 191 ILE A CA 1
ATOM 1547 C C . ILE A 1 191 ? 71.128 5.720 -102.771 1.00 63.06 191 ILE A C 1
ATOM 1549 O O . ILE A 1 191 ? 70.343 5.112 -102.047 1.00 63.06 191 ILE A O 1
ATOM 1553 N N . ASP A 1 192 ? 71.798 6.796 -102.353 1.00 63.69 192 ASP A N 1
ATOM 1554 C CA . ASP A 1 192 ? 71.723 7.295 -100.970 1.00 63.69 192 ASP A CA 1
ATOM 1555 C C . ASP A 1 192 ? 70.311 7.760 -100.586 1.00 63.69 192 ASP A C 1
ATOM 1557 O O . ASP A 1 192 ? 69.821 7.459 -99.497 1.00 63.69 192 ASP A O 1
ATOM 1561 N N . ILE A 1 193 ? 69.605 8.437 -101.498 1.00 63.09 193 ILE A N 1
ATOM 1562 C CA . ILE A 1 193 ? 68.217 8.867 -101.273 1.00 63.09 193 ILE A CA 1
ATOM 1563 C C . ILE A 1 193 ? 67.278 7.655 -101.170 1.00 63.09 193 ILE A C 1
ATOM 1565 O O . ILE A 1 193 ? 66.396 7.635 -100.309 1.00 63.09 193 ILE A O 1
ATOM 1569 N N . ARG A 1 194 ? 67.469 6.620 -102.002 1.00 64.88 194 ARG A N 1
ATOM 1570 C CA . ARG A 1 194 ? 66.708 5.364 -101.896 1.00 64.88 194 ARG A CA 1
ATOM 1571 C C . ARG A 1 194 ? 67.018 4.617 -100.605 1.00 64.88 194 ARG A C 1
ATOM 1573 O O . ARG A 1 194 ? 66.081 4.153 -99.968 1.00 64.88 194 ARG A O 1
ATOM 1580 N N . LEU A 1 195 ? 68.284 4.514 -100.206 1.00 66.56 195 LEU A N 1
ATOM 1581 C CA . LEU A 1 195 ? 68.691 3.876 -98.951 1.00 66.56 195 LEU A CA 1
ATOM 1582 C C . LEU A 1 195 ? 68.089 4.597 -97.744 1.00 66.56 195 LEU A C 1
ATOM 1584 O O . LEU A 1 195 ? 67.532 3.944 -96.868 1.00 66.56 195 LEU A O 1
ATOM 1588 N N . ASN A 1 196 ? 68.091 5.929 -97.746 1.00 68.88 196 ASN A N 1
ATOM 1589 C CA . ASN A 1 196 ? 67.468 6.725 -96.693 1.00 68.88 196 ASN A CA 1
ATOM 1590 C C . ASN A 1 196 ? 65.932 6.557 -96.689 1.00 68.88 196 ASN A C 1
ATOM 1592 O O . ASN A 1 196 ? 65.321 6.376 -95.639 1.00 68.88 196 ASN A O 1
ATOM 1596 N N . ALA A 1 197 ? 65.284 6.506 -97.858 1.00 63.03 197 ALA A N 1
ATOM 1597 C CA . ALA A 1 197 ? 63.853 6.207 -97.958 1.00 63.03 197 ALA A CA 1
ATOM 1598 C C . ALA A 1 197 ? 63.508 4.788 -97.469 1.00 63.03 197 ALA A C 1
ATOM 1600 O O . ALA A 1 197 ? 62.552 4.618 -96.715 1.00 63.03 197 ALA A O 1
ATOM 1601 N N . PHE A 1 198 ? 64.302 3.778 -97.831 1.00 68.12 198 PHE A N 1
ATOM 1602 C CA . PHE A 1 198 ? 64.129 2.407 -97.350 1.00 68.12 198 PHE A CA 1
ATOM 1603 C C . PHE A 1 198 ? 64.371 2.294 -95.847 1.00 68.12 198 PHE A C 1
ATOM 1605 O O . PHE A 1 198 ? 63.597 1.623 -95.172 1.00 68.12 198 PHE A O 1
ATOM 1612 N N . GLN A 1 199 ? 65.372 2.985 -95.304 1.00 70.88 199 GLN A N 1
ATOM 1613 C CA . GLN A 1 199 ? 65.645 3.019 -93.869 1.00 70.88 199 GLN A CA 1
ATOM 1614 C C . GLN A 1 199 ? 64.498 3.679 -93.093 1.00 70.88 199 GLN A C 1
ATOM 1616 O O . GLN A 1 199 ? 64.070 3.152 -92.069 1.00 70.88 199 GLN A O 1
ATOM 1621 N N . ASN A 1 200 ? 63.919 4.757 -93.628 1.00 67.50 200 ASN A N 1
ATOM 1622 C CA . ASN A 1 200 ? 62.749 5.411 -93.040 1.00 67.50 200 ASN A CA 1
ATOM 1623 C C . ASN A 1 200 ? 61.472 4.553 -93.144 1.00 67.50 200 ASN A C 1
ATOM 1625 O O . ASN A 1 200 ? 60.666 4.546 -92.215 1.00 67.50 200 ASN A O 1
ATOM 1629 N N . ILE A 1 201 ? 61.290 3.782 -94.224 1.00 72.88 201 ILE A N 1
ATOM 1630 C CA . ILE A 1 201 ? 60.190 2.806 -94.355 1.00 72.88 201 ILE A CA 1
ATOM 1631 C C . ILE A 1 201 ? 60.383 1.628 -93.393 1.00 72.88 201 ILE A C 1
ATOM 1633 O O . ILE A 1 201 ? 59.428 1.213 -92.746 1.00 72.88 201 ILE A O 1
ATOM 1637 N N . LEU A 1 202 ? 61.606 1.114 -93.247 1.00 69.69 202 LEU A N 1
ATOM 1638 C CA . LEU A 1 202 ? 61.949 0.082 -92.263 1.00 69.69 202 LEU A CA 1
ATOM 1639 C C . LEU A 1 202 ? 61.693 0.566 -90.836 1.00 69.69 202 LEU A C 1
ATOM 1641 O O . LEU A 1 202 ? 61.155 -0.177 -90.018 1.00 69.69 202 LEU A O 1
ATOM 1645 N N . GLN A 1 203 ? 62.015 1.825 -90.545 1.00 70.88 203 GLN A N 1
ATOM 1646 C CA . GLN A 1 203 ? 61.738 2.433 -89.252 1.00 70.88 203 GLN A CA 1
ATOM 1647 C C . GLN A 1 203 ? 60.231 2.618 -89.022 1.00 70.88 203 GLN A C 1
ATOM 1649 O O . GLN A 1 203 ? 59.751 2.332 -87.928 1.00 70.88 203 GLN A O 1
ATOM 1654 N N . LEU A 1 204 ? 59.466 3.005 -90.049 1.00 68.31 204 LEU A N 1
ATOM 1655 C CA . LEU A 1 204 ? 58.002 3.054 -89.995 1.00 68.31 204 LEU A CA 1
ATOM 1656 C C . LEU A 1 204 ? 57.393 1.668 -89.763 1.00 68.31 204 LEU A C 1
ATOM 1658 O O . LEU A 1 204 ? 56.483 1.542 -88.951 1.00 68.31 204 LEU A O 1
ATOM 1662 N N . LEU A 1 205 ? 57.903 0.634 -90.433 1.00 67.19 205 LEU A N 1
ATOM 1663 C CA . LEU A 1 205 ? 57.429 -0.737 -90.268 1.00 67.19 205 LEU A CA 1
ATOM 1664 C C . LEU A 1 205 ? 57.727 -1.255 -88.857 1.00 67.19 205 LEU A C 1
ATOM 1666 O O . LEU A 1 205 ? 56.854 -1.842 -88.233 1.00 67.19 205 LEU A O 1
ATOM 1670 N N . ASN A 1 206 ? 58.923 -0.975 -88.330 1.00 70.38 206 ASN A N 1
ATOM 1671 C CA . ASN A 1 206 ? 59.317 -1.366 -86.978 1.00 70.38 206 ASN A CA 1
ATOM 1672 C C . ASN A 1 206 ? 58.448 -0.666 -85.913 1.00 70.38 206 ASN A C 1
ATOM 1674 O O . ASN A 1 206 ? 57.951 -1.297 -84.978 1.00 70.38 206 ASN A O 1
ATOM 1678 N N . VAL A 1 207 ? 58.167 0.626 -86.104 1.00 68.75 207 VAL A N 1
ATOM 1679 C CA . VAL A 1 207 ? 57.242 1.390 -85.253 1.00 68.75 207 VAL A CA 1
ATOM 1680 C C . VAL A 1 207 ? 55.809 0.853 -85.372 1.00 68.75 207 VAL A C 1
ATOM 1682 O O . VAL A 1 207 ? 55.144 0.667 -84.358 1.00 68.75 207 VAL A O 1
ATOM 1685 N N . ALA A 1 208 ? 55.340 0.517 -86.575 1.00 64.94 208 ALA A N 1
ATOM 1686 C CA . ALA A 1 208 ? 54.016 -0.062 -86.800 1.00 64.94 208 ALA A CA 1
ATOM 1687 C C . ALA A 1 208 ? 53.867 -1.462 -86.171 1.00 64.94 208 ALA A C 1
ATOM 1689 O O . ALA A 1 208 ? 52.825 -1.763 -85.589 1.00 64.94 208 ALA A O 1
ATOM 1690 N N . THR A 1 209 ? 54.922 -2.286 -86.191 1.00 64.06 209 THR A N 1
ATOM 1691 C CA . THR A 1 209 ? 54.949 -3.577 -85.486 1.00 64.06 209 THR A CA 1
ATOM 1692 C C . THR A 1 209 ? 54.961 -3.421 -83.968 1.00 64.06 209 THR A C 1
ATOM 1694 O O . THR A 1 209 ? 54.274 -4.178 -83.289 1.00 64.06 209 THR A O 1
ATOM 1697 N N . GLN A 1 210 ? 55.665 -2.420 -83.425 1.00 63.81 210 GLN A N 1
ATOM 1698 C CA . GLN A 1 210 ? 55.632 -2.111 -81.987 1.00 63.81 210 GLN A CA 1
ATOM 1699 C C . GLN A 1 210 ? 54.258 -1.593 -81.533 1.00 63.81 210 GLN A C 1
ATOM 1701 O O . GLN A 1 210 ? 53.829 -1.890 -80.424 1.00 63.81 210 GLN A O 1
ATOM 1706 N N . LEU A 1 211 ? 53.543 -0.874 -82.404 1.00 62.31 211 LEU A N 1
ATOM 1707 C CA . LEU A 1 211 ? 52.165 -0.412 -82.190 1.00 62.31 211 LEU A CA 1
ATOM 1708 C C . LEU A 1 211 ? 51.098 -1.481 -82.496 1.00 62.31 211 LEU A C 1
ATOM 1710 O O . LEU A 1 211 ? 49.911 -1.225 -82.306 1.00 62.31 211 LEU A O 1
ATOM 1714 N N . GLY A 1 212 ? 51.489 -2.663 -82.986 1.00 62.44 212 GLY A N 1
ATOM 1715 C CA . GLY A 1 212 ? 50.567 -3.752 -83.325 1.00 62.44 212 GLY A CA 1
ATOM 1716 C C . GLY A 1 212 ? 49.679 -3.496 -84.551 1.00 62.44 212 GLY A C 1
ATOM 1717 O O . GLY A 1 212 ? 48.702 -4.215 -84.752 1.00 62.44 212 GLY A O 1
ATOM 1718 N N . ILE A 1 213 ? 50.001 -2.499 -85.380 1.00 62.56 213 ILE A N 1
ATOM 1719 C CA . ILE A 1 213 ? 49.256 -2.156 -86.598 1.00 62.56 213 ILE A CA 1
ATOM 1720 C C . ILE A 1 213 ? 50.039 -2.696 -87.803 1.00 62.56 213 ILE A C 1
ATOM 1722 O O . ILE A 1 213 ? 50.897 -2.022 -88.365 1.00 62.56 213 ILE A O 1
ATOM 1726 N N . GLY A 1 214 ? 49.759 -3.943 -88.187 1.00 52.97 214 GLY A N 1
ATOM 1727 C CA . GLY A 1 214 ? 50.358 -4.624 -89.342 1.00 52.97 214 GLY A CA 1
ATOM 1728 C C . GLY A 1 214 ? 50.157 -6.146 -89.278 1.00 52.97 214 GLY A C 1
ATOM 1729 O O . GLY A 1 214 ? 49.900 -6.673 -88.194 1.00 52.97 214 GLY A O 1
ATOM 1730 N N . PRO A 1 215 ? 50.237 -6.878 -90.407 1.00 49.41 215 PRO A N 1
ATOM 1731 C CA . PRO A 1 215 ? 50.106 -8.334 -90.401 1.00 49.41 215 PRO A CA 1
ATOM 1732 C C . PRO A 1 215 ? 51.232 -8.953 -89.562 1.00 49.41 215 PRO A C 1
ATOM 1734 O O . PRO A 1 215 ? 52.408 -8.634 -89.747 1.00 49.41 215 PRO A O 1
ATOM 1737 N N . LYS A 1 216 ? 50.877 -9.819 -88.606 1.00 50.94 216 LYS A N 1
ATOM 1738 C CA . LYS A 1 216 ? 51.844 -10.488 -87.723 1.00 50.94 216 LYS A CA 1
ATOM 1739 C C . LYS A 1 216 ? 52.793 -11.344 -88.576 1.00 50.94 216 LYS A C 1
ATOM 1741 O O . LYS A 1 216 ? 52.330 -12.038 -89.475 1.00 50.94 216 LYS A O 1
ATOM 1746 N N . LEU A 1 217 ? 54.100 -11.359 -88.276 1.00 51.50 217 LEU A N 1
ATOM 1747 C CA . LEU A 1 217 ? 55.100 -12.148 -89.029 1.00 51.50 217 LEU A CA 1
ATOM 1748 C C . LEU A 1 217 ? 54.760 -13.650 -89.137 1.00 51.50 217 LEU A C 1
ATOM 1750 O O . LEU A 1 217 ? 55.177 -14.303 -90.092 1.00 51.50 217 LEU A O 1
ATOM 1754 N N . ASN A 1 218 ? 53.955 -14.182 -88.213 1.00 53.59 218 ASN A N 1
ATOM 1755 C CA . ASN A 1 218 ? 53.477 -15.565 -88.259 1.00 53.59 218 ASN A CA 1
ATOM 1756 C C . ASN A 1 218 ? 52.537 -15.857 -89.448 1.00 53.59 218 ASN A C 1
ATOM 1758 O O . ASN A 1 218 ? 52.467 -17.006 -89.873 1.00 53.59 218 ASN A O 1
ATOM 1762 N N . ASP A 1 219 ? 51.878 -14.850 -90.034 1.00 53.75 219 ASP A N 1
ATOM 1763 C CA . ASP A 1 219 ? 51.025 -15.033 -91.222 1.00 53.75 219 ASP A CA 1
ATOM 1764 C C . ASP A 1 219 ? 51.821 -15.061 -92.541 1.00 53.75 219 ASP A C 1
ATOM 1766 O O . ASP A 1 219 ? 51.320 -15.539 -93.558 1.00 53.75 219 ASP A O 1
ATOM 1770 N N . LEU A 1 220 ? 53.075 -14.592 -92.548 1.00 51.41 220 LEU A N 1
ATOM 1771 C CA . LEU A 1 220 ? 53.934 -14.598 -93.743 1.00 51.41 220 LEU A CA 1
ATOM 1772 C C . LEU A 1 220 ? 54.764 -15.887 -93.877 1.00 51.41 220 LEU A C 1
ATOM 1774 O O . LEU A 1 220 ? 55.147 -16.248 -94.989 1.00 51.41 220 LEU A O 1
ATOM 1778 N N . ALA A 1 221 ? 55.005 -16.606 -92.775 1.00 47.88 221 ALA A N 1
ATOM 1779 C CA . ALA A 1 221 ? 55.768 -17.859 -92.759 1.00 47.88 221 ALA A CA 1
ATOM 1780 C C . ALA A 1 221 ? 54.925 -19.109 -93.095 1.00 47.88 221 ALA A C 1
ATOM 1782 O O . ALA A 1 221 ? 55.472 -20.152 -93.440 1.00 47.88 221 ALA A O 1
ATOM 1783 N N . ALA A 1 222 ? 53.592 -19.020 -93.056 1.00 46.38 222 ALA A N 1
ATOM 1784 C CA . ALA A 1 222 ? 52.698 -20.177 -93.171 1.00 46.38 222 ALA A CA 1
ATOM 1785 C C . ALA A 1 222 ? 52.463 -20.704 -94.607 1.00 46.38 222 ALA A C 1
ATOM 1787 O O . ALA A 1 222 ? 51.572 -21.529 -94.809 1.00 46.38 222 ALA A O 1
ATOM 1788 N N . LYS A 1 223 ? 53.216 -20.249 -95.623 1.00 47.59 223 LYS A N 1
ATOM 1789 C CA . LYS A 1 223 ? 52.925 -20.586 -97.032 1.00 47.59 223 LYS A CA 1
ATOM 1790 C C . LYS A 1 223 ? 53.905 -21.500 -97.759 1.00 47.59 223 LYS A C 1
ATOM 1792 O O . LYS A 1 223 ? 53.628 -21.810 -98.909 1.00 47.59 223 LYS A O 1
ATOM 1797 N N . ASN A 1 224 ? 54.960 -21.997 -97.117 1.00 46.44 224 ASN A N 1
ATOM 1798 C CA . ASN A 1 224 ? 55.825 -23.019 -97.711 1.00 46.44 224 ASN A CA 1
ATOM 1799 C C . ASN A 1 224 ? 56.346 -23.978 -96.638 1.00 46.44 224 ASN A C 1
ATOM 1801 O O . ASN A 1 224 ? 57.442 -23.777 -96.137 1.00 46.44 224 ASN A O 1
ATOM 1805 N N . GLU A 1 225 ? 55.591 -25.031 -96.322 1.00 40.62 225 GLU A N 1
ATOM 1806 C CA . GLU A 1 225 ? 56.200 -26.348 -96.137 1.00 40.62 225 GLU A CA 1
ATOM 1807 C C . GLU A 1 225 ? 55.180 -27.482 -96.258 1.00 40.62 225 GLU A C 1
ATOM 1809 O O . GLU A 1 225 ? 53.995 -27.383 -95.940 1.00 40.62 225 GLU A O 1
ATOM 1814 N N . ILE A 1 226 ? 55.694 -28.539 -96.864 1.00 40.69 226 ILE A N 1
ATOM 1815 C CA . ILE A 1 226 ? 55.022 -29.663 -97.486 1.00 40.69 226 ILE A CA 1
ATOM 1816 C C . ILE A 1 226 ? 54.745 -30.741 -96.435 1.00 40.69 226 ILE A C 1
ATOM 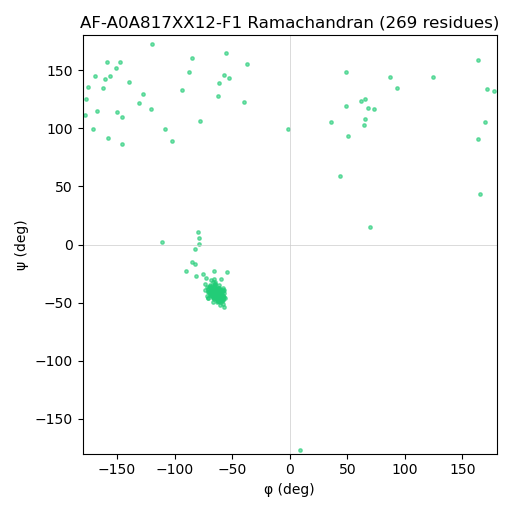1818 O O . ILE A 1 226 ? 55.511 -30.947 -95.500 1.00 40.69 226 ILE A O 1
ATOM 1822 N N . LYS A 1 227 ? 53.646 -31.470 -96.647 1.00 38.03 227 LYS A N 1
ATOM 1823 C CA . LYS A 1 227 ? 53.284 -32.720 -95.969 1.00 38.03 227 LYS A CA 1
ATOM 1824 C C . LYS A 1 227 ? 54.496 -33.636 -95.739 1.00 38.03 227 LYS A C 1
ATOM 1826 O O . LYS A 1 227 ? 55.029 -34.180 -96.701 1.00 38.03 227 LYS A O 1
ATOM 1831 N N . THR A 1 228 ? 54.757 -33.994 -94.487 1.00 36.97 228 THR A N 1
ATOM 1832 C CA . THR A 1 228 ? 55.267 -35.327 -94.144 1.00 36.97 228 THR A CA 1
ATOM 1833 C C . THR A 1 228 ? 54.434 -35.911 -93.003 1.00 36.97 228 THR A C 1
ATOM 1835 O O . THR A 1 228 ? 54.240 -35.318 -91.947 1.00 36.97 228 THR A O 1
ATOM 1838 N N . LYS A 1 229 ? 53.841 -37.075 -93.282 1.00 38.94 229 LYS A N 1
ATOM 1839 C CA . LYS A 1 229 ? 53.157 -37.942 -92.318 1.00 38.94 229 LYS A CA 1
ATOM 1840 C C . LYS A 1 229 ? 54.160 -38.979 -91.805 1.00 38.94 229 LYS A C 1
ATOM 1842 O O . LYS A 1 229 ? 54.751 -39.665 -92.630 1.00 38.94 229 LYS A O 1
ATOM 1847 N N . SER A 1 230 ? 54.208 -39.182 -90.489 1.00 34.09 230 SER A N 1
ATOM 1848 C CA . SER A 1 230 ? 54.490 -40.464 -89.801 1.00 34.09 230 SER A CA 1
ATOM 1849 C C . SER A 1 230 ? 54.210 -40.256 -88.300 1.00 34.09 230 SER A C 1
ATOM 1851 O O . SER A 1 230 ? 54.891 -39.455 -87.672 1.00 34.09 230 SER A O 1
ATOM 1853 N N . VAL A 1 231 ? 53.052 -40.657 -87.753 1.00 33.38 231 VAL A N 1
ATOM 1854 C CA . VAL A 1 231 ? 52.743 -41.960 -87.100 1.00 33.38 231 VAL A CA 1
ATOM 1855 C C . VAL A 1 231 ? 53.781 -42.346 -86.032 1.00 33.38 231 VAL A C 1
ATOM 1857 O O . VAL A 1 231 ? 54.842 -42.845 -86.376 1.00 33.38 231 VAL A O 1
ATOM 1860 N N . GLY A 1 232 ? 53.538 -42.008 -84.758 1.00 31.41 232 GLY A N 1
ATOM 1861 C CA . GLY A 1 232 ? 53.187 -42.933 -83.650 1.00 31.41 232 GLY A CA 1
ATOM 1862 C C . GLY A 1 232 ? 54.217 -42.726 -82.514 1.00 31.41 232 GLY A C 1
ATOM 1863 O O . GLY A 1 232 ? 55.355 -42.429 -82.832 1.00 31.41 232 GLY A O 1
ATOM 1864 N N . VAL A 1 233 ? 53.972 -42.777 -81.200 1.00 32.19 233 VAL A N 1
ATOM 1865 C CA . VAL A 1 233 ? 53.031 -43.518 -80.348 1.00 32.19 233 VAL A CA 1
ATOM 1866 C C . VAL A 1 233 ? 52.865 -42.763 -79.002 1.00 32.19 233 VAL A C 1
ATOM 1868 O O . VAL A 1 233 ? 53.713 -41.969 -78.612 1.00 32.19 233 VAL A O 1
ATOM 1871 N N . GLN A 1 234 ? 51.727 -43.035 -78.355 1.00 34.62 234 GLN A N 1
ATOM 1872 C CA . GLN A 1 234 ? 51.190 -42.674 -77.025 1.00 34.62 234 GLN A CA 1
ATOM 1873 C C . GLN A 1 234 ? 52.224 -42.617 -75.870 1.00 34.62 234 GLN A C 1
ATOM 1875 O O . GLN A 1 234 ? 53.243 -43.287 -75.941 1.00 34.62 234 GLN A O 1
ATOM 1880 N N . THR A 1 235 ? 52.004 -41.857 -74.784 1.00 33.28 235 THR A N 1
ATOM 1881 C CA . THR A 1 235 ? 51.206 -42.314 -73.618 1.00 33.28 235 THR A CA 1
ATOM 1882 C C . THR A 1 235 ? 50.576 -41.207 -72.744 1.00 33.28 235 THR A C 1
ATOM 1884 O O . THR A 1 235 ? 51.212 -40.203 -72.439 1.00 33.28 235 THR A O 1
ATOM 1887 N N . SER A 1 236 ? 49.366 -41.539 -72.246 1.00 33.94 236 SER A N 1
ATOM 1888 C CA . SER A 1 236 ? 48.711 -41.183 -70.955 1.00 33.94 236 SER A CA 1
ATOM 1889 C C . SER A 1 236 ? 48.368 -39.707 -70.675 1.00 33.94 236 SER A C 1
ATOM 1891 O O . SER A 1 236 ? 49.246 -38.897 -70.426 1.00 33.94 236 SER A O 1
ATOM 1893 N N . ILE A 1 237 ? 47.104 -39.271 -70.804 1.00 33.22 237 ILE A N 1
ATOM 1894 C CA . ILE A 1 237 ? 45.945 -39.449 -69.885 1.00 33.22 237 ILE A CA 1
ATOM 1895 C C . ILE A 1 237 ? 46.135 -38.744 -68.530 1.00 33.22 237 ILE A C 1
ATOM 1897 O O . ILE A 1 237 ? 46.861 -39.247 -67.682 1.00 33.22 237 ILE A O 1
ATOM 1901 N N . SER A 1 238 ? 45.393 -37.649 -68.307 1.00 33.22 238 SER A N 1
ATOM 1902 C CA . SER A 1 238 ? 44.363 -37.490 -67.249 1.00 33.22 238 SER A CA 1
ATOM 1903 C C . SER A 1 238 ? 43.953 -35.997 -67.178 1.00 33.22 238 SER A C 1
ATOM 1905 O O . SER A 1 238 ? 44.793 -35.153 -66.901 1.00 33.22 238 SER A O 1
ATOM 1907 N N . ASN A 1 239 ? 42.771 -35.592 -67.676 1.00 30.64 239 ASN A N 1
ATOM 1908 C CA . ASN A 1 239 ? 41.517 -35.410 -66.906 1.00 30.64 239 ASN A CA 1
ATOM 1909 C C . ASN A 1 239 ? 41.653 -34.327 -65.798 1.00 30.64 239 ASN A C 1
ATOM 1911 O O . ASN A 1 239 ? 42.499 -34.474 -64.933 1.00 30.64 239 ASN A O 1
ATOM 1915 N N . ARG A 1 240 ? 40.869 -33.241 -65.681 1.00 30.56 240 ARG A N 1
ATOM 1916 C CA . ARG A 1 240 ? 39.505 -32.883 -66.122 1.00 30.56 240 ARG A CA 1
ATOM 1917 C C . ARG A 1 240 ? 39.325 -31.349 -66.081 1.00 30.56 240 ARG A C 1
ATOM 1919 O O . ARG A 1 240 ? 39.615 -30.732 -65.066 1.00 30.56 240 ARG A O 1
ATOM 1926 N N . ASN A 1 241 ? 38.738 -30.783 -67.132 1.00 42.41 241 ASN A N 1
ATOM 1927 C CA . ASN A 1 241 ? 37.650 -29.789 -67.023 1.00 42.41 241 ASN A CA 1
ATOM 1928 C C . ASN A 1 241 ? 36.328 -30.600 -66.879 1.00 42.41 241 ASN A C 1
ATOM 1930 O O . ASN A 1 241 ? 36.371 -31.773 -67.272 1.00 42.41 241 ASN A O 1
ATOM 1934 N N . PRO A 1 242 ? 35.170 -30.089 -66.380 1.00 43.84 242 PRO A N 1
ATOM 1935 C CA . PRO A 1 242 ? 34.591 -28.805 -66.807 1.00 43.84 242 PRO A CA 1
ATOM 1936 C C . PRO A 1 242 ? 33.725 -28.006 -65.792 1.00 43.84 242 PRO A C 1
ATOM 1938 O O . PRO A 1 242 ? 33.123 -28.541 -64.872 1.00 43.84 242 PRO A O 1
ATOM 1941 N N . THR A 1 24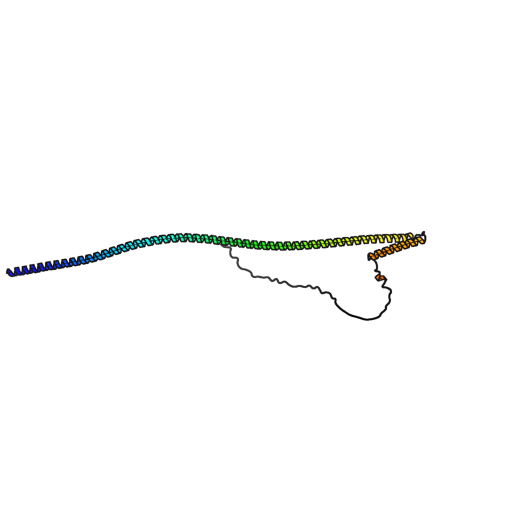3 ? 33.740 -26.687 -66.006 1.00 47.22 243 THR A N 1
ATOM 1942 C CA . THR A 1 243 ? 32.670 -25.669 -66.201 1.00 47.22 243 THR A CA 1
ATOM 1943 C C . THR A 1 243 ? 31.157 -26.016 -65.975 1.00 47.22 243 THR A C 1
ATOM 1945 O O . THR A 1 243 ? 30.820 -27.113 -65.551 1.00 47.22 243 THR A O 1
ATOM 1948 N N . PRO A 1 244 ? 30.193 -25.091 -66.213 1.00 50.56 244 PRO A N 1
ATOM 1949 C CA . PRO A 1 244 ? 29.320 -24.513 -65.188 1.00 50.56 244 PRO A CA 1
ATOM 1950 C C . PRO A 1 244 ? 27.824 -24.806 -65.470 1.00 50.56 244 PRO A C 1
ATOM 1952 O O . PRO A 1 244 ? 27.457 -25.268 -66.546 1.00 50.56 244 PRO A O 1
ATOM 1955 N N . TYR A 1 245 ? 26.928 -24.475 -64.545 1.00 35.81 245 TYR A N 1
ATOM 1956 C CA . TYR A 1 245 ? 25.476 -24.432 -64.781 1.00 35.81 245 TYR A CA 1
ATOM 1957 C C . TYR A 1 245 ? 24.887 -23.317 -63.910 1.00 35.81 245 TYR A C 1
ATOM 1959 O O . TYR A 1 245 ? 25.448 -23.030 -62.859 1.00 35.81 245 TYR A O 1
ATOM 1967 N N . HIS A 1 246 ? 23.739 -22.700 -64.159 1.00 34.16 246 HIS A N 1
ATOM 1968 C CA . HIS A 1 246 ? 22.919 -22.338 -65.319 1.00 34.16 246 HIS A CA 1
ATOM 1969 C C . HIS A 1 246 ? 21.783 -21.524 -64.659 1.00 34.16 246 HIS A C 1
ATOM 1971 O O . HIS A 1 246 ? 21.306 -21.902 -63.590 1.00 34.16 246 HIS A O 1
ATOM 1977 N N . LEU A 1 247 ? 21.398 -20.383 -65.235 1.00 43.94 247 LEU A N 1
ATOM 1978 C CA . LEU A 1 247 ? 20.210 -19.611 -64.841 1.00 43.94 247 LEU A CA 1
ATOM 1979 C C . LEU A 1 247 ? 18.904 -20.424 -64.918 1.00 43.94 247 LEU A C 1
ATOM 1981 O O . LEU A 1 247 ? 18.735 -21.166 -65.880 1.00 43.94 247 LEU A O 1
ATOM 1985 N N . GLN A 1 248 ? 17.973 -20.146 -63.992 1.00 33.34 248 GLN A N 1
ATOM 1986 C CA . GLN A 1 248 ? 16.500 -20.039 -64.151 1.00 33.34 248 GLN A CA 1
ATOM 1987 C C . GLN A 1 248 ? 15.921 -19.647 -62.767 1.00 33.34 248 GLN A C 1
ATOM 1989 O O . GLN A 1 248 ? 16.226 -20.306 -61.780 1.00 33.34 248 GLN A O 1
ATOM 1994 N N . THR A 1 249 ? 15.369 -18.448 -62.526 1.00 41.25 249 THR A N 1
ATOM 1995 C CA . THR A 1 249 ? 13.980 -17.986 -62.782 1.00 41.25 249 THR A CA 1
ATOM 1996 C C . THR A 1 249 ? 12.907 -19.058 -62.578 1.00 41.25 249 THR A C 1
ATOM 1998 O O . THR A 1 249 ? 12.769 -19.930 -63.426 1.00 41.25 249 THR A O 1
ATOM 2001 N N . ASP A 1 250 ? 12.144 -18.986 -61.479 1.00 31.78 250 ASP A N 1
ATOM 2002 C CA . ASP A 1 250 ? 10.721 -18.595 -61.512 1.00 31.78 250 ASP A CA 1
ATOM 2003 C C . ASP A 1 250 ? 9.983 -18.778 -60.166 1.00 31.78 250 ASP A C 1
ATOM 2005 O O . ASP A 1 250 ? 10.056 -19.816 -59.522 1.00 31.78 250 ASP A O 1
ATOM 2009 N N . SER A 1 251 ? 9.229 -17.726 -59.820 1.00 36.03 251 SER A N 1
ATOM 2010 C CA . SER A 1 251 ? 7.874 -17.666 -59.234 1.00 36.03 251 SER A CA 1
ATOM 2011 C C . SER A 1 251 ? 7.419 -18.490 -58.010 1.00 36.03 251 SER A C 1
ATOM 2013 O O . SER A 1 251 ? 7.672 -19.681 -57.884 1.00 36.03 251 SER A O 1
ATOM 2015 N N . SER A 1 252 ? 6.500 -17.836 -57.271 1.00 37.50 252 SER A N 1
ATOM 2016 C CA . SER A 1 252 ? 5.489 -18.335 -56.308 1.00 37.50 252 SER A CA 1
ATOM 2017 C C . SER A 1 252 ? 5.934 -18.358 -54.833 1.00 37.50 252 SER A C 1
ATOM 2019 O O . SER A 1 252 ? 7.044 -18.758 -54.526 1.00 37.50 252 SER A O 1
ATOM 2021 N N . THR A 1 253 ? 5.178 -17.915 -53.823 1.00 42.88 253 THR A N 1
ATOM 2022 C CA . THR A 1 253 ? 3.836 -17.318 -53.703 1.00 42.88 253 THR A CA 1
ATOM 2023 C C . THR A 1 253 ? 3.710 -16.798 -52.261 1.00 42.88 253 THR A C 1
ATOM 2025 O O . THR A 1 253 ? 4.219 -17.423 -51.333 1.00 42.88 253 THR A O 1
ATOM 2028 N N . LEU A 1 254 ? 3.006 -15.679 -52.067 1.00 45.50 254 LEU A N 1
ATOM 2029 C CA . LEU A 1 254 ? 2.457 -15.245 -50.771 1.00 45.50 254 LEU A CA 1
ATOM 2030 C C . LEU A 1 254 ? 1.551 -16.332 -50.153 1.00 45.50 254 LEU A C 1
ATOM 2032 O O . LEU A 1 254 ? 0.981 -17.140 -50.888 1.00 45.50 254 LEU A O 1
ATOM 2036 N N . PRO A 1 255 ? 1.232 -16.211 -48.853 1.00 41.78 255 PRO A N 1
ATOM 2037 C CA . PRO A 1 255 ? -0.191 -16.137 -48.545 1.00 41.78 255 PRO A CA 1
ATOM 2038 C C . PRO A 1 255 ? -0.537 -14.920 -47.686 1.00 41.78 255 PRO A C 1
ATOM 2040 O O . PRO A 1 255 ? 0.028 -14.668 -46.624 1.00 41.78 255 PRO A O 1
ATOM 2043 N N . ARG A 1 256 ? -1.548 -14.197 -48.166 1.00 38.28 256 ARG A N 1
ATOM 2044 C CA . ARG A 1 256 ? -2.368 -13.249 -47.418 1.00 38.28 256 ARG A CA 1
ATOM 2045 C C . ARG A 1 256 ? -3.807 -13.761 -47.514 1.00 38.28 256 ARG A C 1
ATOM 2047 O O . ARG A 1 256 ? -4.345 -13.812 -48.613 1.00 38.28 256 ARG A O 1
ATOM 2054 N N . GLN A 1 257 ? -4.406 -14.120 -46.385 1.00 40.97 257 GLN A N 1
ATOM 2055 C CA . GLN A 1 257 ? -5.854 -14.108 -46.123 1.00 40.97 257 GLN A CA 1
ATOM 2056 C C . GLN A 1 257 ? -5.958 -13.742 -44.631 1.00 40.97 257 GLN A C 1
ATOM 2058 O O . GLN A 1 257 ? -5.342 -14.423 -43.824 1.00 40.97 257 GLN A O 1
ATOM 2063 N N . SER A 1 258 ? -6.418 -12.585 -44.148 1.00 35.50 258 SER A N 1
ATOM 2064 C CA . SER A 1 258 ? -7.620 -11.756 -44.338 1.00 35.50 258 SER A CA 1
ATOM 2065 C C . SER A 1 258 ? -8.944 -12.375 -43.879 1.00 35.50 258 SER A C 1
ATOM 2067 O O . SER A 1 258 ? -9.379 -13.378 -44.435 1.00 35.50 258 SER A O 1
ATOM 2069 N N . SER A 1 259 ? -9.612 -11.601 -43.006 1.00 38.75 259 SER A N 1
ATOM 2070 C CA . SER A 1 259 ? -11.050 -11.525 -42.672 1.00 38.75 259 SER A CA 1
ATOM 2071 C C . SER A 1 259 ? -11.584 -12.483 -41.595 1.00 38.75 259 SER A C 1
ATOM 2073 O O . SER A 1 259 ? -11.160 -13.626 -41.553 1.00 38.75 259 SER A O 1
ATOM 2075 N N . THR A 1 260 ? -12.536 -12.165 -40.708 1.00 40.69 260 THR A N 1
ATOM 2076 C CA . THR A 1 260 ? -13.247 -10.950 -40.231 1.00 40.69 260 THR A CA 1
ATOM 2077 C C . THR A 1 260 ? -14.275 -11.473 -39.218 1.00 40.69 260 THR A C 1
ATOM 2079 O O . THR A 1 260 ? -15.002 -12.376 -39.605 1.00 40.69 260 THR A O 1
ATOM 2082 N N . VAL A 1 261 ? -14.410 -10.897 -38.014 1.00 41.06 261 VAL A N 1
ATOM 2083 C CA . VAL A 1 261 ? -15.680 -10.800 -37.238 1.00 41.06 261 VAL A CA 1
ATOM 2084 C C . VAL A 1 261 ? -15.496 -9.628 -36.252 1.00 41.06 261 VAL A C 1
ATOM 2086 O O . VAL A 1 261 ? -14.694 -9.721 -35.333 1.00 41.06 261 VAL A O 1
ATOM 2089 N N . GLU A 1 262 ? -15.866 -8.392 -36.591 1.00 39.56 262 GLU A N 1
ATOM 2090 C CA . GLU A 1 262 ? -17.174 -7.743 -36.373 1.00 39.56 262 GLU A CA 1
ATOM 2091 C C . GLU A 1 262 ? -17.782 -7.832 -34.955 1.00 39.56 262 GLU A C 1
ATOM 2093 O O . GLU A 1 262 ? -18.218 -8.887 -34.520 1.00 39.56 262 GLU A O 1
ATOM 2098 N N . LYS A 1 263 ? -17.973 -6.631 -34.377 1.00 43.94 263 LYS A N 1
ATOM 2099 C CA . LYS A 1 263 ? -19.070 -6.197 -33.486 1.00 43.94 263 LYS A CA 1
ATOM 2100 C C . LYS A 1 263 ? -19.072 -6.737 -32.051 1.00 43.94 263 LYS A C 1
ATOM 2102 O O . LYS A 1 263 ? -19.356 -7.904 -31.839 1.00 43.94 263 LYS A O 1
ATOM 2107 N N . HIS A 1 264 ? -18.933 -5.826 -31.074 1.00 39.38 264 HIS A N 1
ATOM 2108 C CA . HIS A 1 264 ? -20.021 -5.528 -30.125 1.00 39.38 264 HIS A CA 1
ATOM 2109 C C . HIS A 1 264 ? -19.695 -4.392 -29.114 1.00 39.38 264 HIS A C 1
ATOM 2111 O O . HIS A 1 264 ? -18.725 -4.486 -28.373 1.00 39.38 264 HIS A O 1
ATOM 2117 N N . TYR A 1 265 ? -20.587 -3.380 -29.088 1.00 41.50 265 TYR A N 1
ATOM 2118 C CA . TYR A 1 265 ? -20.854 -2.331 -28.069 1.00 41.50 265 TYR A CA 1
ATOM 2119 C C . TYR A 1 265 ? -19.760 -1.259 -27.856 1.00 41.50 265 TYR A C 1
ATOM 2121 O O . TYR A 1 265 ? -18.666 -1.565 -27.418 1.00 41.50 265 TYR A O 1
ATOM 2129 N N . SER A 1 266 ? -19.935 0.051 -28.079 1.00 42.94 266 SER A N 1
ATOM 2130 C CA . SER A 1 266 ? -21.131 0.918 -28.100 1.00 42.94 266 SER A CA 1
ATOM 2131 C C . SER A 1 266 ? -22.131 0.680 -26.964 1.00 42.94 266 SER A C 1
ATOM 2133 O O . SER A 1 266 ? -23.309 0.417 -27.172 1.00 42.94 266 SER A O 1
ATOM 2135 N N . SER A 1 267 ? -21.626 0.839 -25.744 1.00 46.78 267 SER A N 1
ATOM 2136 C CA . SER A 1 267 ? -22.320 1.414 -24.585 1.00 46.78 267 SER A CA 1
ATOM 2137 C C . SER A 1 267 ? -21.206 2.065 -23.754 1.00 46.78 267 SER A C 1
ATOM 2139 O O . SER A 1 267 ? -20.289 1.370 -23.342 1.00 46.78 267 SER A O 1
ATOM 2141 N N . LEU A 1 268 ? -21.123 3.377 -23.566 1.00 40.56 268 LEU A N 1
ATOM 2142 C CA . LEU A 1 268 ? -22.045 4.157 -22.754 1.00 40.56 268 LEU A CA 1
ATOM 2143 C C . LEU A 1 268 ? -21.806 5.651 -23.034 1.00 40.56 268 LEU A C 1
ATOM 2145 O O . LEU A 1 268 ? -20.761 6.199 -22.700 1.00 40.56 268 LEU A O 1
ATOM 2149 N N . LEU A 1 269 ? -22.809 6.302 -23.612 1.00 46.06 269 LEU A N 1
ATOM 2150 C CA . LEU A 1 269 ? -23.102 7.714 -23.387 1.00 46.06 269 LEU A CA 1
ATOM 2151 C C . LEU A 1 269 ? -24.380 7.688 -22.541 1.00 46.06 269 LEU A C 1
ATOM 2153 O O . LEU A 1 269 ? -25.433 7.383 -23.092 1.00 46.06 269 LEU A O 1
ATOM 2157 N N . SER A 1 270 ? -24.262 7.856 -21.216 1.00 41.34 270 SER A N 1
ATOM 2158 C CA . SER A 1 270 ? -25.326 8.280 -20.278 1.00 41.34 270 SER A CA 1
ATOM 2159 C C . SER A 1 270 ? -24.934 7.968 -18.823 1.00 41.34 270 SER A C 1
ATOM 2161 O O . SER A 1 270 ? -25.263 6.895 -18.316 1.00 41.34 270 SER A O 1
ATOM 2163 N N . ALA A 1 271 ? -24.288 8.924 -18.157 1.00 42.69 271 ALA A N 1
ATOM 2164 C CA . ALA A 1 271 ? -24.494 9.280 -16.749 1.00 42.69 271 ALA A CA 1
ATOM 2165 C C . ALA A 1 271 ? -23.901 10.676 -16.523 1.00 42.69 271 ALA A C 1
ATOM 2167 O O . ALA A 1 271 ? -22.730 10.868 -16.918 1.00 42.69 271 ALA A O 1
#

Mean predicted aligned error: 20.26 Å